Protein AF-A0A841TSK5-F1 (afdb_monomer)

Secondary structure (DSSP, 8-state):
--------------------------------------------PPPHHHHHHHHHHHHHHHHHHHHHHHHHHHHHHHHHHHHHHHTHHHHH-TTTGGGSS----SEEEEEETTEEEEE--HHHHHHHGGGG---EE--TTSS-S-SS--EEEEEE-SS-EEEEEEEETTEEEETTTEEEEEEE--THHHHHHHHHSPPP-

Sequence (201 aa):
MRKGSWLALGCSAVLWIALTGCDGGGGGERAGEAESAEASVTAASPSAAAKEEMVQLLKELQEENRTLRESVERYERIERAQEYGLDAWKKEYPKIAPFGETREWTSIEIIADGESVKLTDPLLLSIVGPLLQIQGTADYTNGPQSDIDPFSLRLTDKDGSYLLNVTNRESVEFPELDQAGAFRVSPEIANFGRAWMKRPT

Mean predicted aligned error: 18.23 Å

Solvent-accessible surface area (backbone atoms only — not comparable to full-atom values): 12526 Å² total; per-residue (Å²): 143,84,88,82,86,82,89,79,88,86,80,88,78,91,85,87,87,80,90,82,91,90,84,90,85,90,82,89,85,91,80,81,90,83,81,78,86,75,77,71,79,67,75,71,71,69,51,74,66,57,52,51,52,51,54,50,52,54,49,51,54,52,50,51,54,49,53,52,51,57,49,51,58,49,52,58,48,52,52,53,59,42,60,73,58,50,52,56,54,38,74,78,37,61,88,55,35,74,39,51,44,78,54,77,56,60,32,43,29,46,38,48,97,92,46,75,48,78,46,64,54,67,70,59,38,65,65,48,27,62,34,67,22,40,63,38,73,45,68,84,90,79,56,87,83,52,91,51,85,63,39,34,36,40,40,27,43,95,90,48,75,46,59,34,36,36,62,34,50,38,31,34,30,31,71,86,83,40,83,86,56,40,28,20,34,41,53,61,44,43,58,54,51,57,72,70,47,80,76,88,128

Organism: NCBI:txid557555

Nearest PDB structures (foldseek):
  5trv-assembly1_A  TM=1.836E-01  e=1.219E+00  synthetic construct
  6g20-assembly2_B  TM=2.380E-01  e=8.305E+00  Agrobacterium fabrum str. C58
  3en8-assembly1_A-2  TM=1.705E-01  e=4.559E+00  Paraburkholderia xenovorans LB400

pLDDT: mean 73.4, std 21.09, range [31.83, 97.31]

Foldseek 3Di:
DDDDDDDDDDDDDDDDDDDDDDDDDDDDDDDDDDDDDPPPPPPPPPPPVSVVVVVVVVVVVVVVVVVVVVVVVVVVVVVVVLVVVQCPVCVVQVLCVVLQDQAQWQWKWKFDPNDIDIDRPNVVSVVCRQQSHFRHFDDPPDDDQAPADKIWIWTADPVGTFIWIDRHQFWIDGVVRDNPTITGGHSCVRVVSVVVDDDDD

Radius of gyration: 34.42 Å; Cα contacts (8 Å, |Δi|>4): 216; chains: 1; bounding box: 70×62×101 Å

Structure (mmCIF, N/CA/C/O backbone):
data_AF-A0A841TSK5-F1
#
_entry.id   AF-A0A841TSK5-F1
#
loop_
_atom_site.group_PDB
_atom_site.id
_atom_site.type_symbol
_atom_site.label_atom_id
_atom_site.label_alt_id
_atom_site.label_comp_id
_atom_site.label_asym_id
_atom_site.label_entity_id
_atom_site.label_seq_id
_atom_site.pdbx_PDB_ins_code
_atom_site.Cartn_x
_atom_site.Cartn_y
_atom_site.Cartn_z
_atom_site.occupancy
_atom_site.B_iso_or_equiv
_atom_site.auth_seq_id
_atom_site.auth_comp_id
_atom_site.auth_asym_id
_atom_site.auth_atom_id
_atom_site.pdbx_PDB_model_num
ATOM 1 N N . MET A 1 1 ? -15.635 -35.209 -5.152 1.00 41.28 1 MET A N 1
ATOM 2 C CA . MET A 1 1 ? -15.400 -35.980 -6.395 1.00 41.28 1 MET A CA 1
ATOM 3 C C . MET A 1 1 ? -16.642 -35.941 -7.277 1.00 41.28 1 MET A C 1
ATOM 5 O O . MET A 1 1 ? -17.578 -36.686 -7.025 1.00 41.28 1 MET A O 1
ATOM 9 N N . ARG A 1 2 ? -16.662 -35.086 -8.303 1.00 38.00 2 ARG A N 1
ATOM 10 C CA . ARG A 1 2 ? -17.555 -35.218 -9.463 1.00 38.00 2 ARG A CA 1
ATOM 11 C C . ARG A 1 2 ? -16.771 -34.784 -10.701 1.00 38.00 2 ARG A C 1
ATOM 13 O O . ARG A 1 2 ? -16.258 -33.674 -10.746 1.00 38.00 2 ARG A O 1
ATOM 20 N N . LYS A 1 3 ? -16.609 -35.731 -11.627 1.00 45.47 3 LYS A N 1
ATOM 21 C CA . LYS A 1 3 ? -16.035 -35.565 -12.965 1.00 45.47 3 LYS A CA 1
ATOM 22 C C . LYS A 1 3 ? -17.106 -34.966 -13.879 1.00 45.47 3 LYS A C 1
ATOM 24 O O . LYS A 1 3 ? -18.263 -35.363 -13.776 1.00 45.47 3 LYS A O 1
ATOM 29 N N . GLY A 1 4 ? -16.704 -34.085 -14.787 1.00 43.19 4 GLY A N 1
ATOM 30 C CA . GLY A 1 4 ? -17.564 -33.541 -15.835 1.00 43.19 4 GLY A CA 1
ATOM 31 C C . GLY A 1 4 ? -16.748 -32.726 -16.830 1.00 43.19 4 GLY A C 1
ATOM 32 O O . GLY A 1 4 ? -16.669 -31.513 -16.720 1.00 43.19 4 GLY A O 1
ATOM 33 N N . SER A 1 5 ? -16.087 -33.427 -17.749 1.00 46.12 5 SER A N 1
ATOM 34 C CA . SER A 1 5 ? -15.533 -32.864 -18.983 1.00 46.12 5 SER A CA 1
ATOM 35 C C . SER A 1 5 ? -16.686 -32.584 -19.958 1.00 46.12 5 SER A C 1
ATOM 37 O O . SER A 1 5 ? -17.669 -33.321 -19.910 1.00 46.12 5 SER A O 1
ATOM 39 N N . TRP A 1 6 ? -16.558 -31.588 -20.840 1.00 45.81 6 TRP A N 1
ATOM 40 C CA . TRP A 1 6 ? -16.675 -31.757 -22.300 1.00 45.81 6 TRP A CA 1
ATOM 41 C C . TRP A 1 6 ? -16.356 -30.444 -23.030 1.00 45.81 6 TRP A C 1
ATOM 43 O O . TRP A 1 6 ? -16.897 -29.384 -22.728 1.00 45.81 6 TRP A O 1
ATOM 53 N N . LEU A 1 7 ? -15.443 -30.564 -23.995 1.00 46.72 7 LEU A N 1
ATOM 54 C CA . LEU A 1 7 ? -15.161 -29.607 -25.058 1.00 46.72 7 LEU A CA 1
ATOM 55 C C . LEU A 1 7 ? -16.392 -29.426 -25.956 1.00 46.72 7 LEU A C 1
ATOM 57 O O . LEU A 1 7 ? -17.046 -30.410 -26.298 1.00 46.72 7 LEU A O 1
ATOM 61 N N . ALA A 1 8 ? -16.619 -28.208 -26.442 1.00 46.16 8 ALA A N 1
ATOM 62 C CA . ALA A 1 8 ? -17.386 -27.982 -27.662 1.00 46.16 8 ALA A CA 1
ATOM 63 C C . ALA A 1 8 ? -16.777 -26.814 -28.451 1.00 46.16 8 ALA A C 1
ATOM 65 O O . ALA A 1 8 ? -16.972 -25.644 -28.133 1.00 46.16 8 ALA A O 1
ATOM 66 N N . LEU A 1 9 ? -16.005 -27.180 -29.475 1.00 46.47 9 LEU A N 1
ATOM 67 C CA . LEU A 1 9 ? -15.658 -26.352 -30.626 1.00 46.47 9 LEU A CA 1
ATOM 68 C C . LEU A 1 9 ? -16.936 -26.034 -31.414 1.00 46.47 9 LEU A C 1
ATOM 70 O O . LEU A 1 9 ? -17.647 -26.954 -31.817 1.00 46.47 9 LEU A O 1
ATOM 74 N N . GLY A 1 10 ? -17.201 -24.754 -31.667 1.00 35.62 10 GLY A N 1
ATOM 75 C CA . GLY A 1 10 ? -18.243 -24.296 -32.586 1.00 35.62 10 GLY A CA 1
ATOM 76 C C . GLY A 1 10 ? -17.633 -23.725 -33.865 1.00 35.62 10 GLY A C 1
ATOM 77 O O . GLY A 1 10 ? -17.260 -22.559 -33.898 1.00 35.62 10 GLY A O 1
ATOM 78 N N . CYS A 1 11 ? -17.539 -24.557 -34.905 1.00 38.47 11 CYS A N 1
ATOM 79 C CA . CYS A 1 11 ? -17.340 -24.162 -36.304 1.00 38.47 11 CYS A CA 1
ATOM 80 C C . CYS A 1 11 ? -18.688 -24.166 -37.053 1.00 38.47 11 CYS A C 1
ATOM 82 O O . CYS A 1 11 ? -19.558 -24.971 -36.722 1.00 38.47 11 CYS A O 1
ATOM 84 N N . SER A 1 12 ? -18.753 -23.406 -38.159 1.00 40.88 12 SER A N 1
ATOM 85 C CA . SER A 1 12 ? -19.825 -23.315 -39.192 1.00 40.88 12 SER A CA 1
ATOM 86 C C . SER A 1 12 ? -20.864 -22.211 -38.930 1.00 40.88 12 SER A C 1
ATOM 88 O O . SER A 1 12 ? -21.275 -22.025 -37.797 1.00 40.88 12 SER A O 1
ATOM 90 N N . ALA A 1 13 ? -21.343 -21.416 -39.895 1.00 42.75 13 ALA A N 1
ATOM 91 C CA . ALA A 1 13 ? -21.548 -21.619 -41.336 1.00 42.75 13 ALA A CA 1
ATOM 92 C C . ALA A 1 13 ? -21.486 -20.256 -42.082 1.00 42.75 13 ALA A C 1
ATOM 94 O O . ALA A 1 13 ? -21.857 -19.231 -41.523 1.00 42.75 13 ALA A O 1
ATOM 95 N N . VAL A 1 14 ? -20.845 -20.143 -43.254 1.00 48.81 14 VAL A N 1
ATOM 96 C CA . VAL A 1 14 ? -21.438 -20.222 -44.613 1.00 48.81 14 VAL A CA 1
ATOM 97 C C . VAL A 1 14 ? -22.816 -19.556 -44.731 1.00 48.81 14 VAL A C 1
ATOM 99 O O . VAL A 1 14 ? -23.815 -20.132 -44.314 1.00 48.81 14 VAL A O 1
ATOM 102 N N . LEU A 1 15 ? -22.876 -18.396 -45.398 1.00 40.91 15 LEU A N 1
ATOM 103 C CA . LEU A 1 15 ? -24.122 -17.831 -45.920 1.00 40.91 15 LEU A CA 1
ATOM 104 C C . LEU A 1 15 ? -23.956 -17.510 -47.415 1.00 40.91 15 LEU A C 1
ATOM 106 O O . LEU A 1 15 ? -23.307 -16.538 -47.794 1.00 40.91 15 LEU A O 1
ATOM 110 N N . TRP A 1 16 ? -24.528 -18.373 -48.254 1.00 47.50 16 TRP A N 1
ATOM 111 C CA . TRP A 1 16 ? -24.877 -18.099 -49.649 1.00 47.50 16 TRP A CA 1
ATOM 112 C C . TRP A 1 16 ? -26.320 -17.581 -49.668 1.00 47.50 16 TRP A C 1
ATOM 114 O O . TRP A 1 16 ? -27.190 -18.226 -49.084 1.00 47.50 16 TRP A O 1
ATOM 124 N N . ILE A 1 17 ? -26.598 -16.470 -50.354 1.00 47.69 17 ILE A N 1
ATOM 125 C CA . ILE A 1 17 ? -27.968 -16.070 -50.710 1.00 47.69 17 ILE A CA 1
ATOM 126 C C . ILE A 1 17 ? -28.016 -15.805 -52.214 1.00 47.69 17 ILE A C 1
ATOM 128 O O . ILE A 1 17 ? -27.271 -14.978 -52.735 1.00 47.69 17 ILE A O 1
ATOM 132 N N . ALA A 1 18 ? -28.916 -16.521 -52.884 1.00 45.06 18 ALA A N 1
ATOM 133 C CA . ALA A 1 18 ? -29.302 -16.351 -54.275 1.00 45.06 18 ALA A CA 1
ATOM 134 C C . ALA A 1 18 ? -30.843 -16.303 -54.376 1.00 45.06 18 ALA A C 1
ATOM 136 O O . ALA A 1 18 ? -31.500 -17.028 -53.630 1.00 45.06 18 ALA A O 1
ATOM 137 N N . LEU A 1 19 ? -31.343 -15.538 -55.372 1.00 49.69 19 LEU A N 1
ATOM 138 C CA . LEU A 1 19 ? -32.681 -15.583 -56.027 1.00 49.69 19 LEU A CA 1
ATOM 139 C C . LEU A 1 19 ? -33.864 -15.033 -55.182 1.00 49.69 19 LEU A C 1
ATOM 141 O O . LEU A 1 19 ? -33.861 -15.192 -53.972 1.00 49.69 19 LEU A O 1
ATOM 145 N N . THR A 1 20 ? -34.925 -14.350 -55.650 1.00 46.16 20 THR A N 1
ATOM 146 C CA . THR A 1 20 ? -35.643 -14.109 -56.938 1.00 46.16 20 THR A CA 1
ATOM 147 C C . THR A 1 20 ? -36.739 -13.047 -56.631 1.00 46.16 20 THR A C 1
ATOM 149 O O . THR A 1 20 ? -37.201 -13.009 -55.497 1.00 46.16 20 THR A O 1
ATOM 152 N N . GLY A 1 21 ? -37.103 -12.073 -57.483 1.00 41.09 21 GLY A N 1
ATOM 153 C CA . GLY A 1 21 ? -38.102 -12.164 -58.574 1.00 41.09 21 GLY A CA 1
ATOM 154 C C . GLY A 1 21 ? -39.561 -11.866 -58.128 1.00 41.09 21 GLY A C 1
ATOM 155 O O . GLY A 1 21 ? -40.077 -12.611 -57.305 1.00 41.09 21 GLY A O 1
ATOM 156 N N . CYS A 1 22 ? -40.219 -10.816 -58.664 1.00 45.53 22 CYS A N 1
ATOM 157 C CA . CYS A 1 22 ? -41.677 -10.514 -58.579 1.00 45.53 22 CYS A CA 1
ATOM 158 C C . CYS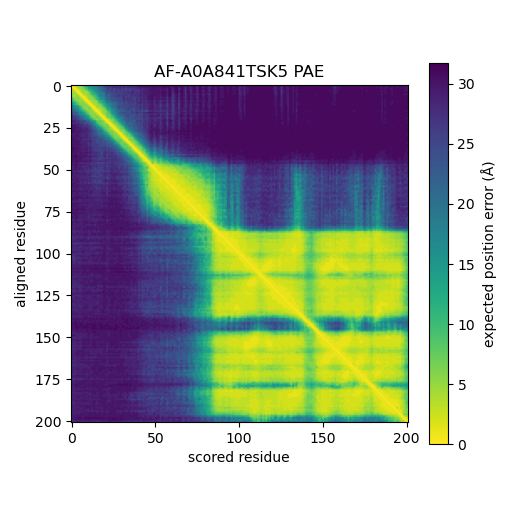 A 1 22 ? -42.025 -9.277 -59.463 1.00 45.53 22 CYS A C 1
ATOM 160 O O . CYS A 1 22 ? -41.232 -8.339 -59.434 1.00 45.53 22 CYS A O 1
ATOM 162 N N . ASP A 1 23 ? -43.152 -9.071 -60.168 1.00 42.41 23 ASP A N 1
ATOM 163 C CA . ASP A 1 23 ? -44.118 -9.857 -60.976 1.00 42.41 23 ASP A CA 1
ATOM 164 C C . ASP A 1 23 ? -45.101 -8.847 -61.670 1.00 42.41 23 ASP A C 1
ATOM 166 O O . ASP A 1 23 ? -45.356 -7.785 -61.103 1.00 42.41 23 ASP A O 1
ATOM 170 N N . GLY A 1 24 ? -45.664 -9.199 -62.846 1.00 40.84 24 GLY A N 1
ATOM 171 C CA . GLY A 1 24 ? -46.942 -8.715 -63.453 1.00 40.84 24 GLY A CA 1
ATOM 172 C C . GLY A 1 24 ? -47.001 -7.376 -64.241 1.00 40.84 24 GLY A C 1
ATOM 173 O O . GLY A 1 24 ? -46.490 -6.365 -63.784 1.00 40.84 24 GLY A O 1
ATOM 174 N N . GLY A 1 25 ? -47.671 -7.212 -65.403 1.00 34.81 25 GLY A N 1
ATOM 175 C CA . GLY A 1 25 ? -48.466 -8.099 -66.277 1.00 34.81 25 GLY A CA 1
ATOM 176 C C . GLY A 1 25 ? -49.381 -7.333 -67.289 1.00 34.81 25 GLY A C 1
ATOM 177 O O . GLY A 1 25 ? -49.985 -6.334 -66.913 1.00 34.81 25 GLY A O 1
ATOM 178 N N . GLY A 1 26 ? -49.511 -7.855 -68.534 1.00 32.66 26 GLY A N 1
ATOM 179 C CA . GLY A 1 26 ? -50.636 -7.717 -69.517 1.00 32.66 26 GLY A CA 1
ATOM 180 C C . GLY A 1 26 ? -50.589 -6.584 -70.581 1.00 32.66 26 GLY A C 1
ATOM 181 O O . GLY A 1 26 ? -50.377 -5.440 -70.216 1.00 32.66 26 GLY A O 1
ATOM 182 N N . GLY A 1 27 ? -50.836 -6.741 -71.900 1.00 34.25 27 GLY A N 1
ATOM 183 C CA . GLY A 1 27 ? -51.098 -7.867 -72.824 1.00 34.25 27 GLY A CA 1
ATOM 184 C C . GLY A 1 27 ? -51.522 -7.373 -74.248 1.00 34.25 27 GLY A C 1
ATOM 185 O O . GLY A 1 27 ? -52.274 -6.410 -74.323 1.00 34.25 27 GLY A O 1
ATOM 186 N N . GLY A 1 28 ? -51.058 -8.050 -75.329 1.00 31.83 28 GLY A N 1
ATOM 187 C CA . GLY A 1 28 ? -51.543 -8.078 -76.751 1.00 31.83 28 GLY A CA 1
ATOM 188 C C . GLY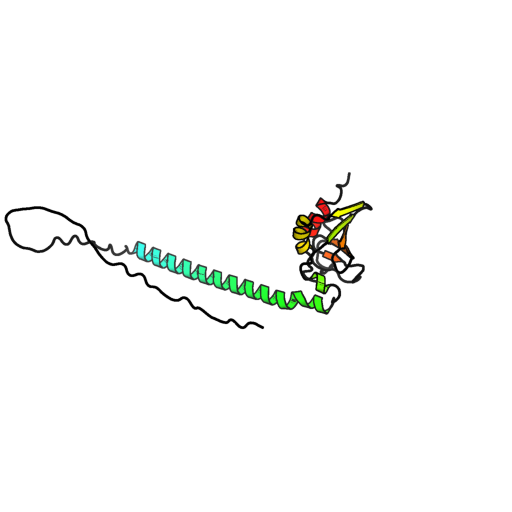 A 1 28 ? -51.399 -6.806 -77.628 1.00 31.83 28 GLY A C 1
ATOM 189 O O . GLY A 1 28 ? -51.807 -5.741 -77.202 1.00 31.83 28 GLY A O 1
ATOM 190 N N . GLU A 1 29 ? -50.893 -6.768 -78.876 1.00 36.31 29 GLU A N 1
ATOM 191 C CA . GLU A 1 29 ? -50.694 -7.761 -79.950 1.00 36.31 29 GLU A CA 1
ATOM 192 C C . GLU A 1 29 ? -49.666 -7.251 -81.010 1.00 36.31 29 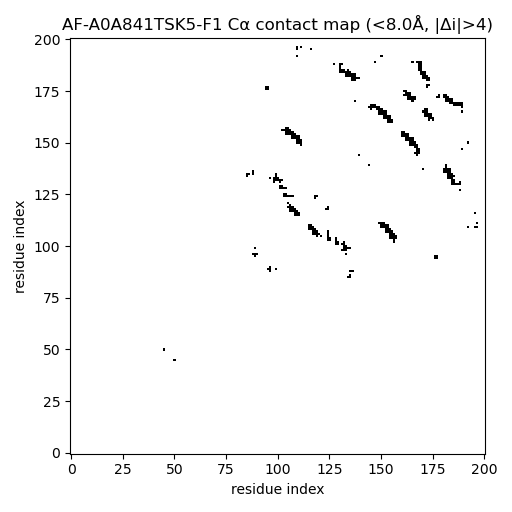GLU A C 1
ATOM 194 O O . GLU A 1 29 ? -49.598 -6.055 -81.281 1.00 36.31 29 GLU A O 1
ATOM 199 N N . ARG A 1 30 ? -48.980 -8.198 -81.683 1.00 34.41 30 ARG A N 1
ATOM 200 C CA . ARG A 1 30 ? -48.214 -8.123 -82.961 1.00 34.41 30 ARG A CA 1
ATOM 201 C C . ARG A 1 30 ? -46.867 -7.372 -83.027 1.00 34.41 30 ARG A C 1
ATOM 203 O O . ARG A 1 30 ? -46.824 -6.204 -83.389 1.00 34.41 30 ARG A O 1
ATOM 210 N N . ALA A 1 31 ? -45.768 -8.129 -82.908 1.00 35.28 31 ALA A N 1
ATOM 211 C CA . ALA A 1 31 ? -44.770 -8.371 -83.974 1.00 35.28 31 ALA A CA 1
ATOM 212 C C . ALA A 1 31 ? -43.514 -9.075 -83.410 1.00 35.28 31 ALA A C 1
ATOM 214 O O . ALA A 1 31 ? -42.870 -8.533 -82.525 1.00 35.28 31 ALA A O 1
ATOM 215 N N . GLY A 1 32 ? -43.178 -10.248 -83.965 1.00 34.56 32 GLY A N 1
ATOM 216 C CA . GLY A 1 32 ? -41.819 -10.811 -84.068 1.00 34.56 32 GLY A CA 1
ATOM 217 C C . GLY A 1 32 ? -41.025 -11.104 -82.786 1.00 34.56 32 GLY A C 1
ATOM 218 O O . GLY A 1 32 ? -40.410 -10.213 -82.215 1.00 34.56 32 GLY A O 1
ATOM 219 N N . GLU A 1 33 ? -40.959 -12.386 -82.419 1.00 33.56 33 GLU A N 1
ATOM 220 C CA . GLU A 1 33 ? -39.889 -13.005 -81.613 1.00 33.56 33 GLU A CA 1
ATOM 221 C C . GLU A 1 33 ? -38.480 -12.558 -82.055 1.00 33.56 33 GLU A C 1
ATOM 223 O O . GLU A 1 33 ? -38.247 -12.372 -83.246 1.00 33.56 33 GLU A O 1
ATOM 228 N N . ALA A 1 34 ? -37.433 -12.504 -81.237 1.00 33.78 34 ALA A N 1
ATOM 229 C CA . ALA A 1 34 ? -37.221 -12.382 -79.798 1.00 33.78 34 ALA A CA 1
ATOM 230 C C . ALA A 1 34 ? -35.689 -12.325 -79.658 1.00 33.78 34 ALA A C 1
ATOM 232 O O . ALA A 1 34 ? -35.035 -13.292 -80.026 1.00 33.78 34 ALA A O 1
ATOM 233 N N . GLU A 1 35 ? -35.108 -11.254 -79.120 1.00 35.47 35 GLU A N 1
ATOM 234 C CA . GLU A 1 35 ? -33.933 -11.406 -78.256 1.00 35.47 35 GLU A CA 1
ATOM 235 C C . GLU A 1 35 ? -33.823 -10.200 -77.326 1.00 35.47 35 GLU A C 1
ATOM 237 O O . GLU A 1 35 ? -34.035 -9.050 -77.711 1.00 35.47 35 GLU A O 1
ATOM 242 N N . SER A 1 36 ? -33.627 -10.531 -76.059 1.00 34.81 36 SER A N 1
ATOM 243 C CA . SER A 1 36 ? -33.814 -9.713 -74.878 1.00 34.81 36 SER A CA 1
ATOM 244 C C . SER A 1 36 ? -33.078 -8.379 -74.914 1.00 34.81 36 SER A C 1
ATOM 246 O O . SER A 1 36 ? -31.910 -8.291 -75.283 1.00 34.81 36 SER A O 1
ATOM 248 N N . ALA A 1 37 ? -33.749 -7.352 -74.391 1.00 40.34 37 ALA A N 1
ATOM 249 C CA . ALA A 1 37 ? -33.079 -6.201 -73.819 1.00 40.34 37 ALA A CA 1
ATOM 250 C C . ALA A 1 37 ? -32.166 -6.689 -72.685 1.00 40.34 37 ALA A C 1
ATOM 252 O O . ALA A 1 37 ? -32.590 -6.846 -71.540 1.00 40.34 37 ALA A O 1
ATOM 253 N N . GLU A 1 38 ? -30.901 -6.935 -73.004 1.00 34.62 38 GLU A N 1
ATOM 254 C CA . GLU A 1 38 ? -29.845 -6.919 -72.011 1.00 34.62 38 GLU A CA 1
ATOM 255 C C . GLU A 1 38 ? -29.710 -5.466 -71.555 1.00 34.62 38 GLU A C 1
ATOM 257 O O . GLU A 1 38 ? -28.948 -4.664 -72.097 1.00 34.62 38 GLU A O 1
ATOM 262 N N . ALA A 1 39 ? -30.483 -5.109 -70.528 1.00 36.44 39 ALA A N 1
ATOM 263 C CA . ALA A 1 39 ? -30.029 -4.128 -69.566 1.00 36.44 39 ALA A CA 1
ATOM 264 C C . ALA A 1 39 ? -28.733 -4.694 -68.984 1.00 36.44 39 ALA A C 1
ATOM 266 O O . ALA A 1 39 ? -28.729 -5.408 -67.982 1.00 36.44 39 ALA A O 1
ATOM 267 N N . SER A 1 40 ? -27.635 -4.426 -69.687 1.00 36.28 40 SER A N 1
ATOM 268 C CA . SER A 1 40 ? -26.288 -4.570 -69.184 1.00 36.28 40 SER A CA 1
ATOM 269 C C . SER A 1 40 ? -26.245 -3.751 -67.903 1.00 36.28 40 SER A C 1
ATOM 271 O O . SER A 1 40 ? -26.025 -2.538 -67.918 1.00 36.28 40 SER A O 1
ATOM 273 N N . VAL A 1 41 ? -26.448 -4.425 -66.771 1.00 43.09 41 VAL A N 1
ATOM 274 C CA . VAL A 1 41 ? -25.786 -4.064 -65.528 1.00 43.09 41 VAL A CA 1
ATOM 275 C C . VAL A 1 41 ? -24.309 -4.216 -65.853 1.00 43.09 41 VAL A C 1
ATOM 277 O O . VAL A 1 41 ? -23.692 -5.252 -65.624 1.00 43.09 41 VAL A O 1
ATOM 280 N N . THR A 1 42 ? -23.753 -3.183 -66.482 1.00 38.16 42 THR A N 1
ATOM 281 C CA . THR A 1 42 ? -22.321 -2.978 -66.559 1.00 38.16 42 THR A CA 1
ATOM 282 C C . THR A 1 42 ? -21.907 -2.895 -65.106 1.00 38.16 42 THR A C 1
ATOM 284 O O . THR A 1 42 ? -22.095 -1.864 -64.461 1.00 38.16 42 THR A O 1
ATOM 287 N N . ALA A 1 43 ? -21.417 -4.012 -64.567 1.00 50.28 43 ALA A N 1
ATOM 288 C CA . ALA A 1 43 ? -20.566 -4.008 -63.401 1.00 50.28 43 ALA A CA 1
ATOM 289 C C . ALA A 1 43 ? -19.436 -3.053 -63.772 1.00 50.28 43 ALA A C 1
ATOM 291 O O . ALA A 1 43 ? -18.537 -3.408 -64.537 1.00 50.28 43 ALA A O 1
ATOM 292 N N . ALA A 1 44 ? -19.591 -1.794 -63.361 1.00 50.94 44 ALA A N 1
ATOM 293 C CA . ALA A 1 44 ? -18.645 -0.743 -63.639 1.00 50.94 44 ALA A CA 1
ATOM 294 C C . ALA A 1 44 ? -17.324 -1.246 -63.078 1.00 50.94 44 ALA A C 1
ATOM 296 O O . ALA A 1 44 ? -17.161 -1.372 -61.863 1.00 50.94 44 ALA A O 1
ATOM 297 N N . SER A 1 45 ? -16.420 -1.644 -63.976 1.00 54.69 45 SER A N 1
ATOM 298 C CA . SER A 1 45 ? -15.078 -2.029 -63.578 1.00 54.69 45 SER A CA 1
ATOM 299 C C . SER A 1 45 ? -14.549 -0.837 -62.789 1.00 54.69 45 SER A C 1
ATOM 301 O O . SER A 1 45 ? -14.609 0.276 -63.327 1.00 54.69 45 SER A O 1
ATOM 303 N N . PRO A 1 46 ? -14.125 -1.014 -61.522 1.00 55.84 46 PRO A N 1
ATOM 304 C CA . PRO A 1 46 ? -13.722 0.121 -60.716 1.00 55.84 46 PRO A CA 1
ATOM 305 C C . PRO A 1 46 ? -12.657 0.871 -61.502 1.00 55.84 46 PRO A C 1
ATOM 307 O O . PRO A 1 46 ? -11.761 0.243 -62.088 1.00 55.84 46 PRO A O 1
ATOM 310 N N . SER A 1 47 ? -12.833 2.190 -61.601 1.00 65.69 47 SER A N 1
ATOM 311 C CA . SER A 1 47 ? -11.906 3.047 -62.330 1.00 65.69 47 SER A CA 1
ATOM 312 C C . SER A 1 47 ? -10.486 2.764 -61.838 1.00 65.69 47 SER A C 1
ATOM 314 O O . SER A 1 47 ? -10.289 2.333 -60.698 1.00 65.69 47 SER A O 1
ATOM 316 N N . ALA A 1 48 ? -9.483 2.972 -62.692 1.00 65.94 48 ALA A N 1
ATOM 317 C CA . ALA A 1 48 ? -8.088 2.765 -62.298 1.00 65.94 48 ALA A CA 1
ATOM 318 C C . ALA A 1 48 ? -7.761 3.478 -60.966 1.00 65.94 48 ALA A C 1
ATOM 320 O O . ALA A 1 48 ? -7.113 2.884 -60.112 1.00 65.94 48 ALA A O 1
ATOM 321 N N . ALA A 1 49 ? -8.358 4.656 -60.743 1.00 67.19 49 ALA A N 1
ATOM 322 C CA . ALA A 1 49 ? -8.285 5.409 -59.493 1.00 67.19 49 ALA A CA 1
ATOM 323 C C . ALA A 1 49 ? -8.880 4.666 -58.275 1.00 67.19 49 ALA A C 1
ATOM 325 O O . ALA A 1 49 ? -8.234 4.584 -57.239 1.00 67.19 49 ALA A O 1
ATOM 326 N N . ALA A 1 50 ? -10.061 4.046 -58.392 1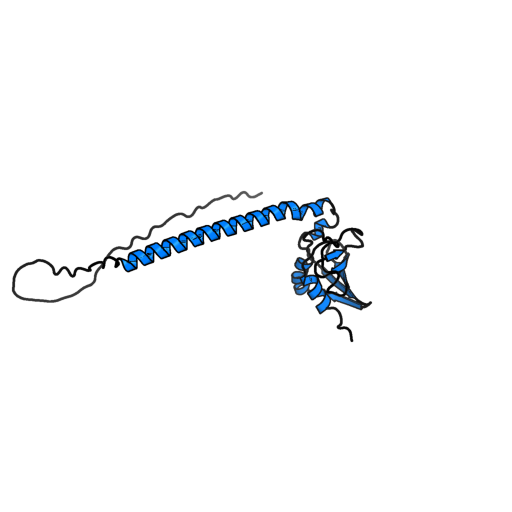.00 69.12 50 ALA A N 1
ATOM 327 C CA . ALA A 1 50 ? -10.667 3.284 -57.290 1.00 69.12 50 ALA A CA 1
ATOM 328 C C . ALA A 1 50 ? -9.887 1.994 -56.960 1.00 69.12 50 ALA A C 1
ATOM 330 O O . ALA A 1 50 ? -9.859 1.544 -55.814 1.00 69.12 50 ALA A O 1
ATOM 331 N N . LYS A 1 51 ? -9.229 1.390 -57.960 1.00 73.12 51 LYS A N 1
ATOM 332 C CA . LYS A 1 51 ? -8.323 0.251 -57.742 1.00 73.12 51 LYS A CA 1
ATOM 333 C C . LYS A 1 51 ? -7.029 0.689 -57.055 1.00 73.12 51 LYS A C 1
ATOM 335 O O . LYS A 1 51 ? -6.546 -0.036 -56.190 1.00 73.12 51 LYS A O 1
ATOM 340 N N . GLU A 1 52 ? -6.491 1.855 -57.406 1.00 74.69 52 GLU A N 1
ATOM 341 C CA . GLU A 1 52 ? -5.323 2.438 -56.737 1.00 74.69 52 GLU A CA 1
ATOM 342 C C . GLU A 1 52 ? -5.620 2.796 -55.276 1.00 74.69 52 GLU A C 1
ATOM 344 O O . GLU A 1 52 ? -4.864 2.386 -54.396 1.00 74.69 52 GLU A O 1
ATOM 349 N N . GLU A 1 53 ? -6.758 3.436 -54.994 1.00 75.88 53 GLU A N 1
ATOM 350 C CA . GLU A 1 53 ? -7.188 3.749 -53.623 1.00 75.88 53 GLU A CA 1
ATOM 351 C C . GLU A 1 53 ? -7.363 2.483 -52.772 1.00 75.88 53 GLU A C 1
ATOM 353 O O . GLU A 1 53 ? -6.886 2.420 -51.639 1.00 75.88 53 GLU A O 1
ATOM 358 N N . MET A 1 54 ? -7.968 1.427 -53.325 1.00 80.44 54 MET A N 1
ATOM 359 C CA . MET A 1 54 ? -8.157 0.162 -52.607 1.00 80.44 54 MET A CA 1
ATOM 360 C C . MET A 1 54 ? -6.830 -0.556 -52.312 1.00 80.44 54 MET A C 1
ATOM 362 O O . MET A 1 54 ? -6.665 -1.146 -51.243 1.00 80.44 54 MET A O 1
ATOM 366 N N . VAL A 1 55 ? -5.862 -0.496 -53.232 1.00 82.75 55 VAL A N 1
ATOM 367 C CA . VAL A 1 55 ? -4.510 -1.038 -53.009 1.00 82.75 55 VAL A CA 1
ATOM 368 C C . VAL A 1 55 ? -3.766 -0.235 -51.943 1.00 82.75 55 VAL A C 1
ATOM 370 O O . VAL A 1 55 ? -3.014 -0.813 -51.156 1.00 82.75 55 VAL A O 1
ATOM 373 N N . GLN A 1 56 ? -3.976 1.078 -51.893 1.00 84.19 56 GLN A N 1
ATOM 374 C CA . GLN A 1 56 ? -3.357 1.951 -50.901 1.00 84.19 56 GLN A CA 1
ATOM 375 C C . GLN A 1 56 ? -3.926 1.701 -49.497 1.00 84.19 56 GLN A C 1
ATOM 377 O O . GLN A 1 56 ? -3.152 1.485 -48.567 1.00 84.19 56 GLN A O 1
ATOM 382 N N . LEU A 1 57 ? -5.251 1.576 -49.376 1.00 84.31 57 LEU A N 1
ATOM 383 C CA . LEU A 1 57 ? -5.932 1.198 -48.132 1.00 84.31 57 LEU A CA 1
ATOM 384 C C . LEU A 1 57 ? -5.498 -0.179 -47.615 1.00 84.31 57 LEU A C 1
ATOM 386 O O . LEU A 1 57 ? -5.263 -0.343 -46.423 1.00 84.31 57 LEU A O 1
ATOM 390 N N . LEU A 1 58 ? -5.347 -1.173 -48.497 1.00 84.88 58 LEU A N 1
ATOM 391 C CA . LEU A 1 58 ? -4.882 -2.507 -48.094 1.00 84.88 58 LEU A CA 1
ATOM 392 C C . LEU A 1 58 ? -3.445 -2.495 -47.562 1.00 84.88 58 LEU A C 1
ATOM 394 O O . LEU A 1 58 ? -3.139 -3.244 -46.633 1.00 84.88 58 LEU A O 1
ATOM 398 N N . LYS A 1 59 ? -2.571 -1.654 -48.126 1.00 85.75 59 LYS A N 1
ATOM 399 C CA . LYS A 1 59 ? -1.202 -1.484 -47.623 1.00 85.75 59 LYS A CA 1
ATOM 400 C C . LYS A 1 59 ? -1.189 -0.821 -46.251 1.00 85.75 59 LYS A C 1
ATOM 402 O O . LYS A 1 59 ? -0.489 -1.305 -45.368 1.00 85.75 59 LYS A O 1
ATOM 407 N N . GLU A 1 60 ? -1.994 0.219 -46.062 1.00 85.06 60 GLU A N 1
ATOM 408 C CA . GLU A 1 60 ? -2.105 0.930 -44.785 1.00 85.06 60 GLU A CA 1
ATOM 409 C C . GLU A 1 60 ? -2.625 0.006 -43.672 1.00 85.06 60 GLU A C 1
ATOM 411 O O . GLU A 1 60 ? -2.006 -0.103 -42.617 1.00 85.06 60 GLU A O 1
ATOM 416 N N . LEU A 1 61 ? -3.662 -0.789 -43.955 1.00 85.75 61 LEU A N 1
ATOM 417 C CA . LEU A 1 61 ? -4.207 -1.782 -43.020 1.00 85.75 61 LEU A CA 1
ATOM 418 C C . LEU A 1 61 ? -3.215 -2.902 -42.678 1.00 85.75 61 LEU A C 1
ATOM 420 O O . LEU A 1 61 ? -3.205 -3.404 -41.550 1.00 85.75 61 LEU A O 1
ATOM 424 N N . GLN A 1 62 ? -2.393 -3.334 -43.638 1.00 85.94 62 GLN A N 1
ATOM 425 C CA . GLN A 1 62 ? -1.343 -4.325 -43.389 1.00 85.94 62 GLN A CA 1
ATOM 426 C C . GLN A 1 62 ? -0.217 -3.760 -42.524 1.00 85.94 62 GLN A C 1
ATOM 428 O O . GLN A 1 62 ? 0.284 -4.459 -41.641 1.00 85.94 62 GLN A O 1
ATOM 433 N N . GLU A 1 63 ? 0.170 -2.511 -42.764 1.00 88.88 63 GLU A N 1
ATOM 434 C CA . GLU A 1 63 ? 1.197 -1.819 -41.992 1.00 88.88 63 GLU A CA 1
ATOM 435 C C . GLU A 1 63 ? 0.724 -1.571 -40.555 1.00 88.88 63 GLU A C 1
ATOM 437 O O . GLU A 1 63 ? 1.437 -1.919 -39.615 1.00 88.88 63 GLU A O 1
ATOM 442 N N . GLU A 1 64 ? -0.520 -1.123 -40.371 1.00 82.56 64 GLU A N 1
ATOM 443 C CA . GLU A 1 64 ? -1.129 -0.924 -39.054 1.00 82.56 64 GLU A CA 1
ATOM 444 C C . GLU A 1 64 ? -1.269 -2.243 -38.277 1.00 82.56 64 GLU A C 1
ATOM 446 O O . GLU A 1 64 ? -0.888 -2.320 -37.108 1.00 82.56 64 GLU A O 1
ATOM 451 N N . ASN A 1 65 ? -1.714 -3.328 -38.926 1.00 85.56 65 ASN A N 1
ATOM 452 C CA . ASN A 1 65 ? -1.758 -4.651 -38.290 1.00 85.56 65 ASN A CA 1
ATOM 453 C C . ASN A 1 65 ? -0.367 -5.151 -37.880 1.00 85.56 65 ASN A C 1
ATOM 455 O O . ASN A 1 65 ? -0.230 -5.804 -36.843 1.00 85.56 65 ASN A O 1
ATOM 459 N N . ARG A 1 66 ? 0.670 -4.869 -38.678 1.00 89.50 66 ARG A N 1
ATOM 460 C CA . ARG A 1 66 ? 2.052 -5.217 -38.330 1.00 89.50 66 ARG A CA 1
ATOM 461 C C . ARG A 1 66 ? 2.506 -4.427 -37.104 1.00 89.50 66 ARG A C 1
ATOM 463 O O . ARG A 1 66 ? 2.991 -5.028 -36.151 1.00 89.50 66 ARG A O 1
ATOM 470 N N . THR A 1 67 ? 2.279 -3.116 -37.089 1.00 84.62 67 THR A N 1
ATOM 471 C CA . THR A 1 67 ? 2.627 -2.247 -35.958 1.00 84.62 67 THR A CA 1
ATOM 472 C C . THR A 1 67 ? 1.881 -2.632 -34.679 1.00 84.62 67 THR A C 1
ATOM 474 O O . THR A 1 67 ? 2.483 -2.642 -33.607 1.00 84.62 67 THR A O 1
ATOM 477 N N . LEU A 1 68 ? 0.603 -3.011 -34.775 1.00 76.69 68 LEU A N 1
ATOM 478 C CA . LEU A 1 68 ? -0.179 -3.497 -33.634 1.00 76.69 68 LEU A CA 1
ATOM 479 C C . LEU A 1 68 ? 0.349 -4.829 -33.090 1.00 76.69 68 LEU A C 1
ATOM 481 O O . LEU A 1 68 ? 0.425 -5.013 -31.880 1.00 76.69 68 LEU A O 1
ATOM 485 N N . ARG A 1 69 ? 0.764 -5.761 -33.953 1.00 82.56 69 ARG A N 1
ATOM 486 C CA . ARG A 1 69 ? 1.385 -7.017 -33.495 1.00 82.56 69 ARG A CA 1
ATOM 487 C C . ARG A 1 69 ? 2.723 -6.770 -32.808 1.00 82.56 69 ARG A C 1
ATOM 489 O O . ARG A 1 69 ? 2.973 -7.312 -31.738 1.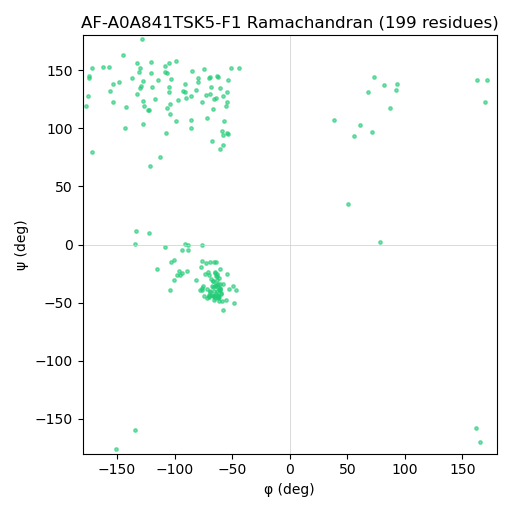00 82.56 69 ARG A O 1
ATOM 496 N N . GLU A 1 70 ? 3.553 -5.908 -33.387 1.00 79.06 70 GLU A N 1
ATOM 497 C CA . GLU A 1 70 ? 4.844 -5.529 -32.808 1.00 79.06 70 GLU A CA 1
ATOM 498 C C . GLU A 1 70 ? 4.695 -4.793 -31.468 1.00 79.06 70 GLU A C 1
ATOM 500 O O . GLU A 1 70 ? 5.542 -4.950 -30.583 1.00 79.06 70 GLU A O 1
ATOM 505 N N . SER A 1 71 ? 3.634 -3.998 -31.292 1.00 72.56 71 SER A N 1
ATOM 506 C CA . SER A 1 71 ? 3.353 -3.331 -30.019 1.00 72.56 71 SER A CA 1
ATOM 507 C C . SER A 1 71 ? 2.881 -4.331 -28.963 1.00 72.56 71 SER A C 1
ATOM 509 O O . SER A 1 71 ? 3.438 -4.335 -27.866 1.00 72.56 71 SER A O 1
ATOM 511 N N . VAL A 1 72 ? 1.959 -5.239 -29.299 1.00 81.19 72 VAL A N 1
ATOM 512 C CA . VAL A 1 72 ? 1.491 -6.305 -28.394 1.00 81.19 72 VAL A CA 1
ATOM 513 C C . VAL A 1 72 ? 2.652 -7.194 -27.935 1.00 81.19 72 VAL A C 1
ATOM 515 O O . VAL A 1 72 ? 2.857 -7.353 -26.736 1.00 81.19 72 VAL A O 1
ATOM 518 N N . GLU A 1 73 ? 3.505 -7.668 -28.847 1.00 76.62 73 GLU A N 1
ATOM 519 C CA . GLU A 1 73 ? 4.684 -8.478 -28.492 1.00 76.62 73 GLU A CA 1
ATOM 520 C C . GLU A 1 73 ? 5.714 -7.726 -27.632 1.00 76.62 73 GLU A C 1
ATOM 522 O O . GLU A 1 73 ? 6.532 -8.338 -26.931 1.00 76.62 73 GLU A O 1
ATOM 527 N N . ARG A 1 74 ? 5.747 -6.392 -27.719 1.00 70.94 74 ARG A N 1
ATOM 528 C CA . ARG A 1 74 ? 6.588 -5.553 -26.860 1.00 70.94 74 ARG A CA 1
ATOM 529 C C . ARG A 1 74 ? 5.995 -5.470 -25.456 1.00 70.94 74 ARG A C 1
ATOM 531 O O . ARG A 1 74 ? 6.744 -5.643 -24.497 1.00 70.94 74 ARG A O 1
ATOM 538 N N . TYR A 1 75 ? 4.685 -5.264 -25.339 1.00 63.94 75 TYR A N 1
ATOM 539 C CA . TYR A 1 75 ? 3.988 -5.244 -24.053 1.00 63.94 75 TYR A CA 1
ATOM 540 C C . TYR A 1 75 ? 4.082 -6.596 -23.337 1.00 63.94 75 TYR A C 1
ATOM 542 O O . TYR A 1 75 ? 4.519 -6.632 -22.192 1.00 63.94 75 TYR A O 1
ATOM 550 N N . GLU A 1 76 ? 3.844 -7.708 -24.032 1.00 67.31 76 GLU A N 1
ATOM 551 C CA . GLU A 1 76 ? 3.952 -9.059 -23.454 1.00 67.31 76 GLU A CA 1
ATOM 552 C C . GLU A 1 76 ? 5.379 -9.427 -23.008 1.00 67.31 76 GLU A C 1
ATOM 554 O O . GLU A 1 76 ? 5.579 -10.270 -22.129 1.00 67.31 76 GLU A O 1
ATOM 559 N N . ARG A 1 77 ? 6.410 -8.840 -23.632 1.00 60.75 77 ARG A N 1
ATOM 560 C CA . ARG A 1 77 ? 7.808 -9.009 -23.199 1.00 60.75 77 ARG A CA 1
ATOM 561 C C . ARG A 1 77 ? 8.129 -8.191 -21.956 1.00 60.75 77 ARG A C 1
ATOM 563 O O . ARG A 1 77 ? 8.859 -8.681 -21.100 1.00 60.75 77 ARG A O 1
ATOM 570 N N . ILE A 1 78 ? 7.600 -6.972 -21.864 1.00 56.34 78 ILE A N 1
ATOM 571 C CA . ILE A 1 78 ? 7.744 -6.115 -20.680 1.00 56.34 78 ILE A CA 1
ATOM 572 C C . ILE A 1 78 ? 7.022 -6.752 -19.489 1.00 56.34 78 ILE A C 1
ATOM 574 O O . ILE A 1 78 ? 7.604 -6.839 -18.412 1.00 56.34 78 ILE A O 1
ATOM 578 N N . GLU A 1 79 ? 5.812 -7.266 -19.705 1.00 54.25 79 GLU A N 1
ATOM 579 C CA . GLU A 1 79 ? 4.994 -7.933 -18.688 1.00 54.25 79 GLU A CA 1
ATOM 580 C C . GLU A 1 79 ? 5.684 -9.191 -18.140 1.00 54.25 79 GLU A C 1
ATOM 582 O O . GLU A 1 79 ? 5.892 -9.306 -16.934 1.00 54.25 79 GLU A O 1
ATOM 587 N N . ARG A 1 80 ? 6.189 -10.076 -19.014 1.00 53.12 80 ARG A N 1
ATOM 588 C CA . ARG A 1 80 ? 6.966 -11.252 -18.578 1.00 53.12 80 ARG A CA 1
ATOM 589 C C . ARG A 1 80 ? 8.265 -10.885 -17.862 1.00 53.12 80 ARG A C 1
ATOM 591 O O . ARG A 1 80 ? 8.632 -11.538 -16.892 1.00 53.12 80 ARG A O 1
ATOM 598 N N . ALA A 1 81 ? 8.986 -9.862 -18.324 1.00 48.91 81 ALA A N 1
ATOM 599 C CA . ALA A 1 81 ? 10.215 -9.416 -17.664 1.00 48.91 81 ALA A CA 1
ATOM 600 C C . ALA A 1 81 ? 9.944 -8.812 -16.274 1.00 48.91 81 ALA A C 1
ATOM 602 O O . ALA A 1 81 ? 10.772 -8.953 -15.374 1.00 48.91 81 ALA A O 1
ATOM 603 N N . GLN A 1 82 ? 8.782 -8.182 -16.090 1.00 53.00 82 GLN A N 1
ATOM 604 C CA . GLN A 1 82 ? 8.309 -7.708 -14.795 1.00 53.00 82 GLN A CA 1
ATOM 605 C C . GLN A 1 82 ? 7.928 -8.870 -13.871 1.00 53.00 82 GLN A C 1
ATOM 607 O O . GLN A 1 82 ? 8.356 -8.877 -12.724 1.00 53.00 82 GLN A O 1
ATOM 612 N N . GLU A 1 83 ? 7.228 -9.893 -14.358 1.00 49.19 83 GLU A N 1
ATOM 613 C CA . GLU A 1 83 ? 6.759 -11.029 -13.548 1.00 49.19 83 GLU A CA 1
ATOM 614 C C . GLU A 1 83 ? 7.908 -11.824 -12.880 1.00 49.19 83 GLU A C 1
ATOM 616 O O . GLU A 1 83 ? 7.816 -12.206 -11.715 1.00 49.19 83 GLU A O 1
ATOM 621 N N . TYR A 1 84 ? 9.052 -11.996 -13.559 1.00 50.47 84 TYR A N 1
ATOM 622 C CA . TYR A 1 84 ? 10.230 -12.670 -12.981 1.00 50.47 84 TYR A CA 1
ATOM 623 C C . TYR A 1 84 ? 11.042 -11.805 -11.995 1.00 50.47 84 TYR A C 1
ATOM 625 O O . TYR A 1 84 ? 11.815 -12.353 -11.206 1.00 50.47 84 TYR A O 1
ATOM 633 N N . GLY A 1 85 ? 10.888 -10.476 -12.025 1.00 57.00 85 GLY A N 1
ATOM 634 C CA . GLY A 1 85 ? 11.578 -9.533 -11.131 1.00 57.00 85 GLY A CA 1
ATOM 635 C C . GLY A 1 85 ? 10.723 -9.036 -9.959 1.00 57.00 85 GLY A C 1
ATOM 636 O O . GLY A 1 85 ? 11.254 -8.780 -8.879 1.00 57.00 85 GLY A O 1
ATOM 637 N N . LEU A 1 86 ? 9.403 -8.950 -10.144 1.00 61.47 86 LEU A N 1
ATOM 638 C CA . LEU A 1 86 ? 8.445 -8.406 -9.178 1.00 61.47 86 LEU A CA 1
ATOM 639 C C . LEU A 1 86 ? 8.201 -9.314 -7.974 1.00 61.47 86 LEU A C 1
ATOM 641 O O . LEU A 1 86 ? 7.700 -8.820 -6.980 1.00 61.47 86 LEU A O 1
ATOM 645 N N . ASP A 1 87 ? 8.571 -10.596 -8.012 1.00 72.69 87 ASP A N 1
ATOM 646 C CA . ASP A 1 87 ? 8.330 -11.533 -6.901 1.00 72.69 87 ASP A CA 1
ATOM 647 C C . ASP A 1 87 ? 9.597 -11.938 -6.133 1.00 72.69 87 ASP A C 1
ATOM 649 O O . ASP A 1 87 ? 9.523 -12.661 -5.136 1.00 72.69 87 ASP A O 1
ATOM 653 N N . ALA A 1 88 ? 10.778 -11.467 -6.549 1.00 80.88 88 ALA A N 1
ATOM 654 C CA . ALA A 1 88 ? 12.034 -11.788 -5.867 1.00 80.88 88 ALA A CA 1
ATOM 655 C C . ALA A 1 88 ? 12.028 -11.313 -4.402 1.00 80.88 88 ALA A C 1
ATOM 657 O O . ALA A 1 88 ? 12.450 -12.053 -3.510 1.00 80.88 88 ALA A O 1
ATOM 658 N N . TRP A 1 89 ? 11.450 -10.135 -4.143 1.00 83.12 89 TRP A N 1
ATOM 659 C CA . TRP A 1 89 ? 11.339 -9.569 -2.798 1.00 83.12 89 TRP A CA 1
ATOM 660 C C . TRP A 1 89 ? 10.487 -10.428 -1.859 1.00 83.12 89 TRP A C 1
ATOM 662 O O . TRP A 1 89 ? 10.741 -10.444 -0.660 1.00 83.12 89 TRP A O 1
ATOM 672 N N . LYS A 1 90 ? 9.522 -11.209 -2.369 1.00 88.00 90 LYS A N 1
ATOM 673 C CA . LYS A 1 90 ? 8.696 -12.094 -1.529 1.00 88.00 90 LYS A CA 1
ATOM 674 C C . LYS A 1 90 ? 9.536 -13.177 -0.847 1.00 88.00 90 LYS A C 1
ATOM 676 O O . LYS A 1 90 ? 9.198 -13.618 0.249 1.00 88.00 90 LYS A O 1
ATOM 681 N N . LYS A 1 91 ? 10.634 -13.609 -1.481 1.00 86.81 91 LYS A N 1
ATOM 682 C CA . LYS A 1 91 ? 11.577 -14.579 -0.896 1.00 86.81 91 LYS A CA 1
ATOM 683 C C . LYS A 1 91 ? 12.477 -13.942 0.157 1.00 86.81 91 LYS A C 1
ATOM 685 O O . LYS A 1 91 ? 12.799 -14.594 1.144 1.00 86.81 91 LYS A O 1
ATOM 690 N N . GLU A 1 92 ? 12.883 -12.699 -0.071 1.00 84.12 92 GLU A N 1
ATOM 691 C CA . GLU A 1 92 ? 13.748 -11.939 0.834 1.00 84.12 92 GLU A CA 1
ATOM 692 C C . GLU A 1 92 ? 12.985 -11.441 2.073 1.00 84.12 92 GLU A C 1
ATOM 694 O O . GLU A 1 92 ? 13.503 -11.501 3.185 1.00 84.12 92 GLU A O 1
ATOM 699 N N . TYR A 1 93 ? 11.710 -11.078 1.900 1.00 88.56 93 TYR A N 1
ATOM 700 C CA . TYR A 1 93 ? 10.830 -10.537 2.936 1.00 88.56 93 TYR A CA 1
ATOM 701 C C . TYR A 1 93 ? 9.570 -11.404 3.131 1.00 88.56 93 TYR A C 1
ATOM 703 O O . TYR A 1 93 ? 8.448 -10.962 2.865 1.00 88.56 93 TYR A O 1
ATOM 711 N N . PRO A 1 94 ? 9.698 -12.642 3.648 1.00 89.44 94 PRO A N 1
ATOM 712 C CA . PRO A 1 94 ? 8.581 -13.588 3.745 1.00 89.44 94 PRO A CA 1
ATOM 713 C C . PRO A 1 94 ? 7.462 -13.136 4.694 1.00 89.44 94 PRO A C 1
ATOM 715 O O . PRO A 1 94 ? 6.322 -13.562 4.541 1.00 89.44 94 PRO A O 1
ATOM 718 N N . LYS A 1 95 ? 7.760 -12.262 5.667 1.00 90.56 95 LYS A N 1
ATOM 719 C CA . LYS A 1 95 ? 6.746 -11.667 6.558 1.00 90.56 95 LYS A CA 1
ATOM 720 C C . LYS A 1 95 ? 5.893 -10.602 5.864 1.00 90.56 95 LYS A C 1
ATOM 722 O O . LYS A 1 95 ? 4.764 -10.375 6.283 1.00 90.56 95 LYS A O 1
ATOM 727 N N . ILE A 1 96 ? 6.434 -9.968 4.823 1.00 91.00 96 ILE A N 1
ATOM 728 C CA . ILE A 1 96 ? 5.767 -8.917 4.044 1.00 91.00 96 ILE A CA 1
ATOM 729 C C . ILE A 1 96 ? 5.113 -9.501 2.787 1.00 91.00 96 ILE A C 1
ATOM 731 O O . ILE A 1 96 ? 4.141 -8.951 2.284 1.00 91.00 96 ILE A O 1
ATOM 735 N N . ALA A 1 97 ? 5.581 -10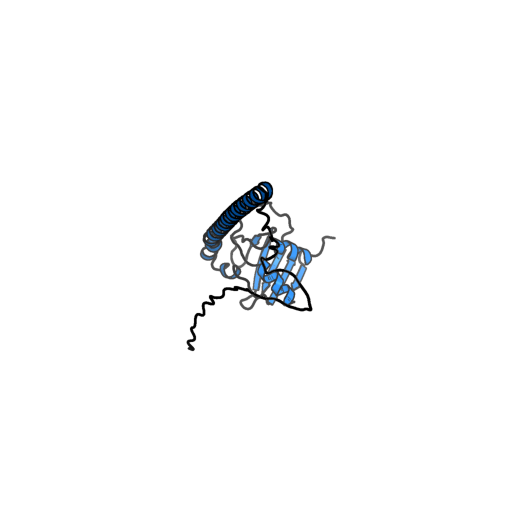.655 2.304 1.00 91.12 97 ALA A N 1
ATOM 736 C CA . ALA A 1 97 ? 5.020 -11.341 1.141 1.00 91.12 97 ALA A CA 1
ATOM 737 C C . ALA A 1 97 ? 3.476 -11.464 1.140 1.00 91.12 97 ALA A C 1
ATOM 739 O O . ALA A 1 97 ? 2.890 -11.234 0.081 1.00 91.12 97 ALA A O 1
ATOM 740 N N . PRO A 1 98 ? 2.784 -11.725 2.275 1.00 92.19 98 PRO A N 1
ATOM 741 C CA . PRO A 1 98 ? 1.317 -11.767 2.316 1.00 92.19 98 PRO A CA 1
ATOM 742 C C . PRO A 1 98 ? 0.616 -10.435 2.012 1.00 92.19 98 PRO A C 1
ATOM 744 O O . PRO A 1 98 ? -0.592 -10.426 1.799 1.00 92.19 98 PRO A O 1
ATOM 747 N N . PHE A 1 99 ? 1.337 -9.313 2.042 1.00 92.44 99 PHE A N 1
ATOM 748 C CA . PHE A 1 99 ? 0.837 -7.990 1.659 1.00 92.44 99 PHE A CA 1
ATOM 749 C C . PHE A 1 99 ? 1.027 -7.718 0.159 1.00 92.44 99 PHE A C 1
ATOM 751 O O . PHE A 1 99 ? 0.555 -6.705 -0.345 1.00 92.44 99 PHE A O 1
ATOM 758 N N . GLY A 1 100 ? 1.685 -8.623 -0.575 1.00 90.25 100 GLY A N 1
ATOM 759 C CA . GLY A 1 100 ? 1.773 -8.586 -2.037 1.00 90.25 100 GLY A CA 1
ATOM 760 C C . GLY A 1 100 ? 0.496 -9.044 -2.750 1.00 90.25 100 GLY A C 1
ATOM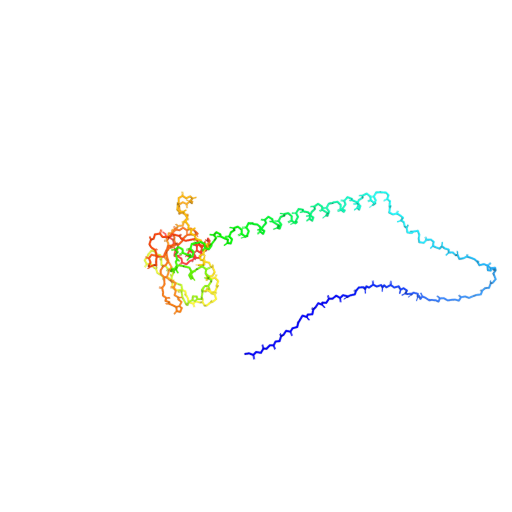 761 O O . GLY A 1 100 ? 0.457 -9.053 -3.978 1.00 90.25 100 GLY A O 1
ATOM 762 N N . GLU A 1 101 ? -0.538 -9.421 -2.000 1.00 89.50 101 GLU A N 1
ATOM 763 C CA . GLU A 1 101 ? -1.867 -9.800 -2.480 1.00 89.50 101 GLU A CA 1
ATOM 764 C C . GLU A 1 101 ? -2.923 -8.871 -1.865 1.00 89.50 101 GLU A C 1
ATOM 766 O O . GLU A 1 101 ? -2.701 -8.268 -0.812 1.00 89.50 101 GLU A O 1
ATOM 771 N N . THR A 1 102 ? -4.086 -8.740 -2.508 1.00 87.00 102 THR A N 1
ATOM 772 C CA . THR A 1 102 ? -5.192 -7.956 -1.945 1.00 87.00 102 THR A CA 1
ATOM 773 C C . THR A 1 102 ? -5.720 -8.624 -0.674 1.00 87.00 102 THR A C 1
ATOM 775 O O . THR A 1 102 ? -6.122 -9.787 -0.696 1.00 87.00 102 THR A O 1
ATOM 778 N N . ARG A 1 103 ? -5.751 -7.873 0.432 1.00 90.38 103 ARG A N 1
ATOM 779 C CA . ARG A 1 103 ? -6.260 -8.333 1.731 1.00 90.38 103 ARG A CA 1
ATOM 780 C C . ARG A 1 103 ? -7.609 -7.700 2.054 1.00 90.38 103 ARG A C 1
ATOM 782 O O . ARG A 1 103 ? -7.879 -6.553 1.702 1.00 90.38 103 ARG A O 1
ATOM 789 N N . GLU A 1 104 ? -8.437 -8.455 2.766 1.00 92.62 104 GLU A N 1
ATOM 790 C CA . GLU A 1 104 ? -9.708 -7.972 3.303 1.00 92.62 104 GLU A CA 1
ATOM 791 C C . GLU A 1 104 ? -9.480 -7.302 4.661 1.00 92.62 104 GLU A C 1
ATOM 793 O O . GLU A 1 104 ? -9.345 -7.962 5.693 1.00 92.62 104 GLU A O 1
ATOM 798 N N . TRP A 1 105 ? -9.431 -5.972 4.656 1.00 95.25 105 TRP A N 1
ATOM 799 C CA . TRP A 1 105 ? -9.285 -5.180 5.872 1.00 95.25 105 TRP A CA 1
ATOM 800 C C . TRP A 1 105 ? -10.621 -5.036 6.601 1.00 95.25 105 TRP A C 1
ATOM 802 O O . TRP A 1 105 ? -11.658 -4.804 5.985 1.00 95.25 105 TRP A O 1
ATOM 812 N N . THR A 1 106 ? -10.589 -5.121 7.928 1.00 96.88 106 THR A N 1
ATOM 813 C CA . THR A 1 106 ? -11.732 -4.850 8.813 1.00 96.88 106 THR A CA 1
ATOM 814 C C . THR A 1 106 ? -11.715 -3.420 9.346 1.00 96.88 106 THR A C 1
ATOM 816 O O . THR A 1 106 ? -12.766 -2.861 9.660 1.00 96.88 106 THR A O 1
ATOM 819 N N . SER A 1 107 ? -10.535 -2.799 9.439 1.00 97.31 107 SER A N 1
ATOM 820 C CA . SER A 1 107 ? -10.417 -1.365 9.691 1.00 97.31 107 SER A CA 1
ATOM 821 C C . SER A 1 107 ? -9.087 -0.795 9.218 1.00 97.31 107 SER A C 1
ATOM 823 O O . SER A 1 107 ? -8.074 -1.496 9.206 1.00 97.31 107 SER A O 1
ATOM 825 N N . ILE A 1 108 ? -9.103 0.495 8.891 1.00 96.44 108 ILE A N 1
ATOM 826 C CA . ILE A 1 108 ? -7.919 1.298 8.579 1.00 96.44 108 ILE A CA 1
ATOM 827 C C . ILE A 1 108 ? -7.962 2.523 9.484 1.00 96.44 108 ILE A C 1
ATOM 829 O O . ILE A 1 108 ? -8.914 3.297 9.430 1.00 96.44 108 ILE A O 1
ATOM 833 N N . GLU A 1 109 ? -6.961 2.698 10.332 1.00 96.31 109 GLU A N 1
ATOM 834 C CA . GLU A 1 109 ? -6.800 3.897 11.153 1.00 96.31 109 GLU A CA 1
ATOM 835 C C . GLU A 1 109 ? -5.650 4.738 10.595 1.00 96.31 109 GLU A C 1
ATOM 837 O O . GLU A 1 109 ? -4.512 4.278 10.553 1.00 96.31 109 GLU A O 1
ATOM 842 N N . ILE A 1 110 ? -5.952 5.959 10.149 1.00 94.94 110 ILE A N 1
ATOM 843 C CA . ILE A 1 110 ? -4.949 6.947 9.740 1.00 94.94 110 ILE A CA 1
ATOM 844 C C . ILE A 1 110 ? -4.489 7.698 10.986 1.00 94.94 110 ILE A C 1
ATOM 846 O O . ILE A 1 110 ? -5.329 8.198 11.730 1.00 94.94 110 ILE A O 1
ATOM 850 N N . ILE A 1 111 ? -3.178 7.773 11.210 1.00 94.06 111 ILE A N 1
ATOM 851 C CA . ILE A 1 111 ? -2.546 8.406 12.370 1.00 94.06 111 ILE A CA 1
ATOM 852 C C . ILE A 1 111 ? -1.582 9.480 11.857 1.00 94.06 111 ILE A C 1
ATOM 854 O O . ILE A 1 111 ? -0.600 9.162 11.185 1.00 94.06 111 ILE A O 1
ATOM 858 N N . ALA A 1 112 ? -1.861 10.741 12.181 1.00 91.06 112 ALA A N 1
ATOM 859 C CA . ALA A 1 112 ? -1.043 11.891 11.797 1.00 91.06 112 ALA A CA 1
ATOM 860 C C . ALA A 1 112 ? -1.130 12.977 12.878 1.00 91.06 112 ALA A C 1
ATOM 862 O O . ALA A 1 112 ? -2.199 13.201 13.441 1.00 91.06 112 ALA A O 1
ATOM 863 N N . ASP A 1 113 ? -0.006 13.626 13.191 1.00 84.50 113 ASP A N 1
ATOM 864 C CA . ASP A 1 113 ? 0.071 14.785 14.100 1.00 84.50 113 ASP A CA 1
ATOM 865 C C . ASP A 1 113 ? -0.618 14.608 15.469 1.00 84.50 113 ASP A C 1
ATOM 867 O O . ASP A 1 113 ? -1.175 15.540 16.046 1.00 84.50 113 ASP A O 1
ATOM 871 N N . GLY A 1 114 ? -0.577 13.388 16.015 1.00 83.38 114 GLY A N 1
ATOM 872 C CA . GLY A 1 114 ? -1.189 13.057 17.308 1.00 83.38 114 GLY A CA 1
ATOM 873 C C . GLY A 1 114 ? -2.706 12.847 17.265 1.00 83.38 114 GLY A C 1
ATOM 874 O O . GLY A 1 114 ? -3.306 12.561 18.301 1.00 83.38 114 GLY A O 1
ATOM 875 N N . GLU A 1 115 ? -3.321 12.931 16.088 1.00 87.19 115 GLU A N 1
ATOM 876 C CA . GLU A 1 115 ? -4.718 12.582 15.857 1.00 87.19 115 GLU A CA 1
ATOM 877 C C . GLU A 1 115 ? -4.838 11.242 15.126 1.00 87.19 115 GLU A C 1
ATOM 879 O O . GLU A 1 115 ? -3.922 10.801 14.424 1.00 87.19 115 GLU A O 1
ATOM 884 N N . SER A 1 116 ? -5.990 10.583 15.285 1.00 91.75 116 SER A N 1
ATOM 885 C CA . SER A 1 116 ? -6.315 9.402 14.496 1.00 91.75 116 SER A CA 1
ATOM 886 C C . SER A 1 116 ? -7.754 9.394 13.995 1.00 91.75 116 SER A C 1
ATOM 888 O O . SER A 1 116 ? -8.690 9.827 14.672 1.00 91.75 116 SER A O 1
ATOM 890 N N . VAL A 1 117 ? -7.927 8.892 12.773 1.00 93.56 117 VAL A N 1
ATOM 891 C CA . VAL A 1 117 ? -9.226 8.700 12.124 1.00 93.56 117 VAL A CA 1
ATOM 892 C C . VAL A 1 117 ? -9.358 7.231 11.763 1.00 93.56 117 VAL A C 1
ATOM 894 O O . VAL A 1 117 ? -8.607 6.714 10.938 1.00 93.56 117 VAL A O 1
ATOM 897 N N . LYS A 1 118 ? -10.332 6.552 12.374 1.00 95.44 118 LYS A N 1
ATOM 898 C CA . LYS A 1 118 ? -10.608 5.138 12.118 1.00 95.44 118 LYS A CA 1
ATOM 899 C C . LYS A 1 118 ? -11.737 4.965 11.109 1.00 95.44 118 LYS A C 1
ATOM 901 O O . LYS A 1 118 ? -12.858 5.417 11.328 1.00 95.44 118 LYS A O 1
ATOM 906 N N . LEU A 1 119 ? -11.448 4.231 10.044 1.00 94.06 119 LEU A N 1
ATOM 907 C CA . LEU A 1 119 ? -12.371 3.868 8.979 1.00 94.06 119 LEU A CA 1
ATOM 908 C C . LEU A 1 119 ? -12.776 2.400 9.120 1.00 94.06 119 LEU A C 1
ATOM 910 O O . LEU A 1 119 ? -11.933 1.519 9.295 1.00 94.06 119 LEU A O 1
ATOM 914 N N . THR A 1 120 ? -14.082 2.150 9.054 1.00 96.19 120 THR A N 1
ATOM 915 C CA . THR A 1 120 ? -14.689 0.810 9.180 1.00 96.19 120 THR A CA 1
ATOM 916 C C . THR A 1 120 ? -15.757 0.538 8.117 1.00 96.19 120 THR A C 1
ATOM 918 O O . THR A 1 120 ? -16.352 -0.534 8.115 1.00 96.19 120 THR A O 1
ATOM 921 N N . ASP A 1 121 ? -16.007 1.494 7.214 1.00 95.81 121 ASP A N 1
ATOM 922 C CA . ASP A 1 121 ? -16.985 1.345 6.135 1.00 95.81 121 ASP A CA 1
ATOM 923 C C . ASP A 1 121 ? -16.507 0.270 5.139 1.00 95.81 121 ASP A C 1
ATOM 925 O O . ASP A 1 121 ? -15.473 0.469 4.493 1.00 95.81 121 ASP A O 1
ATOM 929 N N . PRO A 1 122 ? -17.237 -0.849 4.971 1.00 92.75 122 PRO A N 1
ATOM 930 C CA . PRO A 1 122 ? -16.817 -1.946 4.101 1.00 92.75 122 PRO A CA 1
ATOM 931 C C . PRO A 1 122 ? -16.596 -1.536 2.641 1.00 92.75 122 PRO A C 1
ATOM 933 O O . PRO A 1 122 ? -15.706 -2.075 1.981 1.00 92.75 122 PRO A O 1
ATOM 936 N N . LEU A 1 123 ? -17.374 -0.579 2.126 1.00 92.88 123 LEU A N 1
ATOM 937 C CA . LEU A 1 123 ? -17.239 -0.113 0.750 1.00 92.88 123 LEU A CA 1
ATOM 938 C C . LEU A 1 123 ? -15.936 0.669 0.583 1.00 92.88 123 LEU A C 1
ATOM 940 O O . LEU A 1 123 ? -15.179 0.396 -0.348 1.00 92.88 123 LEU A O 1
ATOM 944 N N . LEU A 1 124 ? -15.621 1.567 1.520 1.00 90.94 124 LEU A N 1
ATOM 945 C CA . LEU A 1 124 ? -14.334 2.269 1.518 1.00 90.94 124 LEU A CA 1
ATOM 946 C C . LEU A 1 124 ? -13.163 1.294 1.669 1.00 90.94 124 LEU A C 1
ATOM 948 O O . LEU A 1 124 ? -12.194 1.386 0.918 1.00 90.94 124 LEU A O 1
ATOM 952 N N . LEU A 1 125 ? -13.260 0.330 2.586 1.00 92.50 125 LEU A N 1
ATOM 953 C CA . LEU A 1 125 ? -12.213 -0.671 2.808 1.00 92.50 125 LEU A CA 1
ATOM 954 C C . LEU A 1 125 ? -11.946 -1.508 1.547 1.00 92.50 125 LEU A C 1
ATOM 956 O O . LEU A 1 125 ? -10.786 -1.768 1.230 1.00 92.50 125 LEU A O 1
ATOM 960 N N . SER A 1 126 ? -12.990 -1.854 0.784 1.00 89.56 126 SER A N 1
ATOM 961 C CA . SER A 1 126 ? -12.852 -2.587 -0.484 1.00 89.56 126 SER A CA 1
ATOM 962 C C . SER A 1 126 ? -12.141 -1.787 -1.585 1.00 89.56 126 SER A C 1
ATOM 964 O O . SER A 1 126 ? -11.426 -2.368 -2.398 1.00 89.56 126 SER A O 1
ATOM 966 N N . ILE A 1 127 ? -12.289 -0.457 -1.588 1.00 90.12 127 ILE A N 1
ATOM 967 C CA . ILE A 1 127 ? -11.631 0.443 -2.548 1.00 90.12 127 ILE A CA 1
ATOM 968 C C . ILE A 1 127 ? -10.164 0.664 -2.166 1.00 90.12 127 ILE A C 1
ATOM 970 O O . ILE A 1 127 ? -9.296 0.726 -3.033 1.00 90.12 127 ILE A O 1
ATOM 974 N N . VAL A 1 128 ? -9.883 0.787 -0.868 1.00 90.81 128 VAL A N 1
ATOM 975 C CA . VAL A 1 128 ? -8.541 1.105 -0.359 1.00 90.81 128 VAL A CA 1
ATOM 976 C C . VAL A 1 128 ? -7.646 -0.130 -0.300 1.00 90.81 128 VAL A C 1
ATOM 978 O O . VAL A 1 128 ? -6.439 -0.008 -0.487 1.00 90.81 128 VAL A O 1
ATOM 981 N N . GLY A 1 129 ? -8.210 -1.321 -0.082 1.00 90.50 129 GLY A N 1
ATOM 982 C CA . GLY A 1 129 ? -7.456 -2.574 0.016 1.00 90.50 129 GLY A CA 1
ATOM 983 C C . GLY A 1 129 ? -6.434 -2.788 -1.110 1.00 90.50 129 GLY A C 1
ATOM 984 O O . GLY A 1 129 ? -5.265 -3.016 -0.798 1.00 90.50 129 GLY A O 1
ATOM 985 N N . PRO A 1 130 ? -6.811 -2.642 -2.394 1.00 92.06 130 PRO A N 1
ATOM 986 C CA . PRO A 1 130 ? -5.876 -2.737 -3.517 1.00 92.06 130 PRO A CA 1
ATOM 987 C C . PRO A 1 130 ? -4.750 -1.691 -3.511 1.00 92.06 130 PRO A C 1
ATOM 989 O O . PRO A 1 130 ? -3.665 -1.962 -4.017 1.00 92.06 130 PRO A O 1
ATOM 992 N N . LEU A 1 131 ? -4.967 -0.503 -2.933 1.00 92.56 131 LEU A N 1
ATOM 993 C CA . LEU A 1 131 ? -3.943 0.552 -2.873 1.00 92.56 131 LEU A CA 1
ATOM 994 C C . LEU A 1 131 ? -2.792 0.194 -1.928 1.00 92.56 131 LEU A C 1
ATOM 996 O O . LEU A 1 131 ? -1.677 0.679 -2.104 1.00 92.56 131 LEU A O 1
ATOM 1000 N N . LEU A 1 132 ? -3.076 -0.657 -0.941 1.00 92.88 132 LEU A N 1
ATOM 1001 C CA . LEU A 1 132 ? -2.142 -1.120 0.084 1.00 92.88 132 LEU A CA 1
ATOM 1002 C C . LEU A 1 132 ? -1.352 -2.368 -0.337 1.00 92.88 132 LEU A C 1
ATOM 1004 O O . LEU A 1 132 ? -0.535 -2.860 0.439 1.00 92.88 132 LEU A O 1
ATOM 1008 N N . GLN A 1 133 ? -1.600 -2.893 -1.540 1.00 93.31 133 GLN A N 1
ATOM 1009 C CA . GLN A 1 133 ? -0.881 -4.048 -2.059 1.00 93.31 133 GLN A CA 1
ATOM 1010 C C . GLN A 1 133 ? 0.575 -3.683 -2.368 1.00 93.31 133 GLN A C 1
ATOM 1012 O O . GLN A 1 133 ? 0.852 -2.716 -3.082 1.00 93.31 133 GLN A O 1
ATOM 1017 N N . ILE A 1 134 ? 1.500 -4.496 -1.865 1.00 91.56 134 ILE A N 1
ATOM 1018 C CA . ILE A 1 134 ? 2.931 -4.338 -2.109 1.00 91.56 134 ILE A CA 1
ATOM 1019 C C . ILE A 1 134 ? 3.274 -4.814 -3.517 1.00 91.56 134 ILE A C 1
ATOM 1021 O O . ILE A 1 134 ? 3.042 -5.967 -3.881 1.00 91.56 134 ILE A O 1
ATOM 1025 N N . GLN A 1 135 ? 3.859 -3.912 -4.298 1.00 88.19 135 GLN A N 1
ATOM 1026 C CA . GLN A 1 135 ? 4.238 -4.141 -5.692 1.00 88.19 135 GLN A CA 1
ATOM 1027 C C . GLN A 1 135 ? 5.732 -4.450 -5.846 1.00 88.19 135 GLN A C 1
ATOM 1029 O O . GLN A 1 135 ? 6.162 -4.880 -6.909 1.00 88.19 135 GLN A O 1
ATOM 1034 N N . GLY A 1 136 ? 6.544 -4.226 -4.813 1.00 87.94 136 GLY A N 1
ATOM 1035 C CA . GLY A 1 136 ? 7.989 -4.434 -4.866 1.00 87.94 136 GLY A CA 1
ATOM 1036 C C . GLY A 1 136 ? 8.719 -3.774 -3.706 1.00 87.94 136 GLY A C 1
ATOM 1037 O O . GLY A 1 136 ? 8.096 -3.271 -2.772 1.00 87.94 136 GLY A O 1
ATOM 1038 N N . THR A 1 137 ? 10.046 -3.741 -3.782 1.00 86.69 137 THR A N 1
ATOM 1039 C CA . THR A 1 137 ? 10.881 -2.920 -2.898 1.00 86.69 137 THR A CA 1
ATOM 1040 C C . THR A 1 137 ? 11.010 -1.501 -3.449 1.00 86.69 137 THR A C 1
ATOM 1042 O O . THR A 1 137 ? 10.952 -1.277 -4.661 1.00 86.69 137 THR A O 1
ATOM 1045 N N . ALA A 1 138 ? 11.160 -0.533 -2.552 1.00 80.69 138 ALA A N 1
ATOM 1046 C CA . ALA A 1 138 ? 11.440 0.855 -2.889 1.00 80.69 138 ALA A CA 1
ATOM 1047 C C . ALA A 1 138 ? 12.915 1.164 -2.597 1.00 80.69 138 ALA A C 1
ATOM 1049 O O . ALA A 1 138 ? 13.436 0.791 -1.548 1.00 80.69 138 ALA A O 1
ATOM 1050 N N . ASP A 1 139 ? 13.585 1.848 -3.525 1.00 70.19 139 ASP A N 1
ATOM 1051 C CA . ASP A 1 139 ? 14.964 2.300 -3.344 1.00 70.19 139 ASP A CA 1
ATOM 1052 C C . ASP A 1 139 ? 14.976 3.805 -3.050 1.00 70.19 139 ASP A C 1
ATOM 1054 O O . ASP A 1 139 ? 14.647 4.631 -3.906 1.00 70.19 139 ASP A O 1
ATOM 1058 N N . TYR A 1 140 ? 15.358 4.167 -1.825 1.00 62.66 140 TYR A N 1
ATOM 1059 C CA . TYR A 1 140 ? 15.441 5.561 -1.383 1.00 62.66 140 TYR A CA 1
ATOM 1060 C C . TYR A 1 140 ? 16.516 6.374 -2.111 1.00 62.66 140 TYR A C 1
ATOM 1062 O O . TYR A 1 140 ? 16.506 7.603 -2.028 1.00 62.66 140 TYR A O 1
ATOM 1070 N N . THR A 1 141 ? 17.450 5.728 -2.816 1.00 55.25 141 THR A N 1
ATOM 1071 C CA . THR A 1 141 ? 18.590 6.430 -3.419 1.00 55.25 141 THR A CA 1
ATOM 1072 C C . THR A 1 141 ? 18.253 7.214 -4.690 1.00 55.25 141 THR A C 1
ATOM 1074 O O . THR A 1 141 ? 19.049 8.066 -5.078 1.00 55.25 141 THR A O 1
ATOM 1077 N N . ASN A 1 142 ? 17.085 6.999 -5.318 1.00 47.06 142 ASN A N 1
ATOM 1078 C CA . ASN A 1 142 ? 16.789 7.539 -6.657 1.00 47.06 142 ASN A CA 1
ATOM 1079 C C . ASN A 1 142 ? 15.407 8.212 -6.834 1.00 47.06 142 ASN A C 1
ATOM 1081 O O . ASN A 1 142 ? 15.014 8.496 -7.966 1.00 47.06 142 ASN A O 1
ATOM 1085 N N . GLY A 1 143 ? 14.664 8.490 -5.757 1.00 49.81 143 GLY A N 1
ATOM 1086 C CA . GLY A 1 143 ? 13.344 9.142 -5.822 1.00 49.81 143 GLY A CA 1
ATOM 1087 C C . GLY A 1 143 ? 13.347 10.594 -5.318 1.00 49.81 143 GLY A C 1
ATOM 1088 O O . GLY A 1 143 ? 14.185 10.941 -4.484 1.00 49.81 143 GLY A O 1
ATOM 1089 N N . PRO A 1 144 ? 12.422 11.464 -5.778 1.00 51.31 144 PRO A N 1
ATOM 1090 C CA . PRO A 1 144 ? 12.199 12.756 -5.135 1.00 51.31 144 PRO A CA 1
ATOM 1091 C C . PRO A 1 144 ? 11.882 12.533 -3.651 1.00 51.31 144 PRO A C 1
ATOM 1093 O O . PRO A 1 144 ? 10.923 11.843 -3.305 1.00 51.31 144 PRO A O 1
ATOM 1096 N N . GLN A 1 145 ? 12.720 13.085 -2.773 1.00 55.19 145 GLN A N 1
ATOM 1097 C CA . GLN A 1 145 ? 12.521 12.975 -1.334 1.00 55.19 145 GLN A CA 1
ATOM 1098 C C . GLN A 1 145 ? 11.336 13.850 -0.912 1.00 55.19 145 GLN A C 1
ATOM 1100 O O . GLN A 1 145 ? 11.430 15.072 -0.920 1.00 55.19 145 GLN A O 1
ATOM 1105 N N . SER A 1 146 ? 10.242 13.178 -0.552 1.00 60.12 146 SER A N 1
ATOM 1106 C CA . SER A 1 146 ? 9.052 13.687 0.140 1.00 60.12 146 SER A CA 1
ATOM 1107 C C . SER A 1 146 ? 8.331 14.863 -0.525 1.00 60.12 146 SER A C 1
ATOM 1109 O O . SER A 1 146 ? 8.590 16.032 -0.257 1.00 60.12 146 SER A O 1
ATOM 1111 N N . ASP A 1 147 ? 7.333 14.548 -1.342 1.00 70.44 147 ASP A N 1
ATOM 1112 C CA . ASP A 1 147 ? 6.313 15.497 -1.793 1.00 70.44 147 ASP A CA 1
ATOM 1113 C C . ASP A 1 147 ? 5.073 15.534 -0.874 1.00 70.44 147 ASP A C 1
ATOM 1115 O O . ASP A 1 147 ? 4.125 16.276 -1.144 1.00 70.44 147 ASP A O 1
ATOM 1119 N N . ILE A 1 148 ? 5.069 14.727 0.193 1.00 78.44 148 ILE A N 1
ATOM 1120 C CA . ILE A 1 148 ? 3.975 14.611 1.162 1.00 78.44 148 ILE A CA 1
ATOM 1121 C C . ILE A 1 148 ? 4.497 14.664 2.597 1.00 78.44 148 ILE A C 1
ATOM 1123 O O . ILE A 1 148 ? 5.650 14.308 2.857 1.00 78.44 148 ILE A O 1
ATOM 1127 N N . ASP A 1 149 ? 3.615 15.053 3.516 1.00 83.12 149 ASP A N 1
ATOM 1128 C CA . ASP A 1 149 ? 3.827 14.869 4.948 1.00 83.12 149 ASP A CA 1
ATOM 1129 C C . ASP A 1 149 ? 3.655 13.376 5.288 1.00 83.12 149 ASP A C 1
ATOM 1131 O O . ASP A 1 149 ? 2.653 12.775 4.880 1.00 83.12 149 ASP A O 1
ATOM 1135 N N . PRO A 1 150 ? 4.619 12.749 5.986 1.00 87.62 150 PRO A N 1
ATOM 1136 C CA . PRO A 1 150 ? 4.536 11.340 6.336 1.00 87.62 150 PRO A CA 1
ATOM 1137 C C . PRO A 1 150 ? 3.439 11.100 7.377 1.00 87.62 150 PRO A C 1
ATOM 1139 O O . PRO A 1 150 ? 3.239 11.892 8.297 1.00 87.62 150 PRO A O 1
ATOM 1142 N N . PHE A 1 151 ? 2.757 9.966 7.261 1.00 92.56 151 PHE A N 1
ATOM 1143 C CA . PHE A 1 151 ? 1.710 9.546 8.191 1.00 92.56 151 PHE A CA 1
ATOM 1144 C C . PHE A 1 151 ? 1.740 8.031 8.374 1.00 92.56 151 PHE A C 1
ATOM 1146 O O . PHE A 1 151 ? 2.314 7.301 7.565 1.00 92.56 151 PHE A O 1
ATOM 1153 N N . SER A 1 152 ? 1.101 7.540 9.431 1.00 95.19 152 SER A N 1
ATOM 1154 C CA . SER A 1 152 ? 1.015 6.107 9.697 1.00 95.19 152 SER A CA 1
ATOM 1155 C C . SER A 1 152 ? -0.392 5.581 9.440 1.00 95.19 152 SER A C 1
ATOM 1157 O O . SER A 1 152 ? -1.394 6.263 9.652 1.00 95.19 152 SER A O 1
ATOM 1159 N N . LEU A 1 153 ? -0.469 4.330 9.007 1.00 95.81 153 LEU A N 1
ATOM 1160 C CA . LEU A 1 153 ? -1.691 3.562 8.854 1.00 95.81 153 LEU A CA 1
ATOM 1161 C C . LEU A 1 153 ? -1.628 2.363 9.791 1.00 95.81 153 LEU A C 1
ATOM 1163 O O . LEU A 1 153 ? -0.705 1.555 9.716 1.00 95.81 153 LEU A O 1
ATOM 1167 N N . ARG A 1 154 ? -2.632 2.206 10.648 1.00 96.81 154 ARG A N 1
ATOM 1168 C CA . ARG A 1 154 ? -2.863 0.957 11.369 1.00 96.81 154 ARG A CA 1
ATOM 1169 C C . ARG A 1 154 ? -3.944 0.168 10.646 1.00 96.81 154 ARG A C 1
ATOM 1171 O O . ARG A 1 154 ? -5.125 0.511 10.689 1.00 96.81 154 ARG A O 1
ATOM 1178 N N . LEU A 1 155 ? -3.521 -0.889 9.968 1.00 96.31 155 LEU A N 1
ATOM 1179 C CA . LEU A 1 155 ? -4.386 -1.804 9.234 1.00 96.31 155 LEU A CA 1
ATOM 1180 C C . LEU A 1 155 ? -4.794 -2.944 10.158 1.00 96.31 155 LEU A C 1
ATOM 1182 O O . LEU A 1 155 ? -3.975 -3.433 10.925 1.00 96.31 155 LEU A O 1
ATOM 1186 N N . THR A 1 156 ? -6.053 -3.365 10.125 1.00 97.06 156 THR A N 1
ATOM 1187 C CA . THR A 1 156 ? -6.517 -4.536 10.882 1.00 97.06 156 THR A CA 1
ATOM 1188 C C . THR A 1 156 ? -7.284 -5.460 9.961 1.00 97.06 156 THR A C 1
ATOM 1190 O O . THR A 1 156 ? -8.128 -5.000 9.194 1.00 97.06 156 THR A O 1
ATOM 1193 N N . ASP A 1 157 ? -7.007 -6.753 10.049 1.00 95.50 157 ASP A N 1
ATOM 1194 C CA . ASP A 1 157 ? -7.735 -7.818 9.367 1.00 95.50 157 ASP A CA 1
ATOM 1195 C C . ASP A 1 157 ? -8.016 -8.982 10.335 1.00 95.50 157 ASP A C 1
ATOM 1197 O O . ASP A 1 157 ? -8.051 -8.798 11.553 1.00 95.50 157 ASP A O 1
ATOM 1201 N N . LYS A 1 158 ? -8.294 -10.173 9.796 1.00 94.50 158 LYS A N 1
ATOM 1202 C CA . LYS A 1 158 ? -8.547 -11.390 10.582 1.00 94.50 158 LYS A CA 1
ATOM 1203 C C . LYS A 1 158 ? -7.295 -11.965 11.265 1.00 94.50 158 LYS A C 1
ATOM 1205 O O . LYS A 1 158 ? -7.442 -12.718 12.223 1.00 94.50 158 LYS A O 1
ATOM 1210 N N . ASP A 1 159 ? -6.106 -11.663 10.747 1.00 92.94 159 ASP A N 1
ATOM 1211 C CA . ASP A 1 159 ? -4.826 -12.218 11.193 1.00 92.94 159 ASP A CA 1
ATOM 1212 C C . ASP A 1 159 ? -4.165 -11.312 12.247 1.00 92.94 159 ASP A C 1
ATOM 1214 O O . ASP A 1 159 ? -3.392 -11.795 13.078 1.00 92.94 159 ASP A O 1
ATOM 1218 N N . GLY A 1 160 ? -4.494 -10.016 12.267 1.00 94.56 160 GLY A N 1
ATOM 1219 C CA . GLY A 1 160 ? -4.075 -9.101 13.325 1.00 94.56 160 GLY A CA 1
ATOM 1220 C C . GLY A 1 160 ? -4.174 -7.624 12.955 1.00 94.56 160 GLY A C 1
ATOM 1221 O O . GLY A 1 160 ? -4.926 -7.226 12.066 1.00 94.56 160 GLY A O 1
ATOM 1222 N N . SER A 1 161 ? -3.401 -6.806 13.671 1.00 96.00 161 SER A N 1
ATOM 1223 C CA . SER A 1 161 ? -3.201 -5.388 13.369 1.00 96.00 161 SER A CA 1
ATOM 1224 C C . SER A 1 161 ? -1.748 -5.139 12.977 1.00 96.00 161 SER A C 1
ATOM 1226 O O . SER A 1 161 ? -0.844 -5.711 13.580 1.00 96.00 161 SER A O 1
ATOM 1228 N N . TYR A 1 162 ? -1.540 -4.267 11.994 1.00 95.38 162 TYR A N 1
ATOM 1229 C CA . TYR A 1 162 ? -0.240 -3.964 11.405 1.00 95.38 162 TYR A CA 1
ATOM 1230 C C . TYR A 1 162 ? -0.056 -2.458 11.303 1.00 95.38 162 TYR A C 1
ATOM 1232 O O . TYR A 1 162 ? -0.929 -1.760 10.780 1.00 95.38 162 TYR A O 1
ATOM 1240 N N . LEU A 1 163 ? 1.080 -1.961 11.786 1.00 95.56 163 LEU A N 1
ATOM 1241 C CA . LEU A 1 163 ? 1.480 -0.574 11.592 1.00 95.56 163 LEU A CA 1
ATOM 1242 C C . LEU A 1 163 ? 2.305 -0.431 10.310 1.00 95.56 163 LEU A C 1
ATOM 1244 O O . LEU A 1 163 ? 3.313 -1.117 10.135 1.00 95.56 163 LEU A O 1
ATOM 1248 N N . LEU A 1 164 ? 1.875 0.474 9.437 1.00 94.38 164 LEU A N 1
ATOM 1249 C CA . LEU A 1 164 ? 2.576 0.882 8.226 1.00 94.38 164 LEU A CA 1
ATOM 1250 C C . LEU A 1 164 ? 2.881 2.374 8.314 1.00 94.38 164 LEU A C 1
ATOM 1252 O O . LEU A 1 164 ? 2.005 3.162 8.661 1.00 94.38 164 LEU A O 1
ATOM 1256 N N . ASN A 1 165 ? 4.089 2.779 7.950 1.00 93.56 165 ASN A N 1
ATOM 1257 C CA . ASN A 1 165 ? 4.450 4.186 7.812 1.00 93.56 165 ASN A CA 1
ATOM 1258 C C . ASN A 1 165 ? 4.494 4.535 6.331 1.00 93.56 165 ASN A C 1
ATOM 1260 O O . ASN A 1 165 ? 5.259 3.928 5.592 1.00 93.56 165 ASN A O 1
ATOM 1264 N N . VAL A 1 166 ? 3.691 5.503 5.901 1.00 92.00 16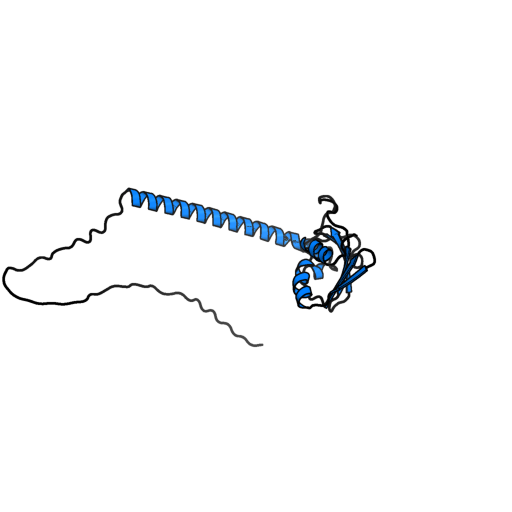6 VAL A N 1
ATOM 1265 C CA . VAL A 1 166 ? 3.745 6.062 4.548 1.00 92.00 166 VAL A CA 1
ATOM 1266 C C . VAL A 1 166 ? 4.795 7.164 4.555 1.00 92.00 166 VAL A C 1
ATOM 1268 O O . VAL A 1 166 ? 4.595 8.219 5.158 1.00 92.00 166 VAL A O 1
ATOM 1271 N N . THR A 1 167 ? 5.940 6.896 3.933 1.00 88.12 167 THR A N 1
ATOM 1272 C CA . THR A 1 167 ? 7.119 7.773 3.993 1.00 88.12 167 THR A CA 1
ATOM 1273 C C . THR A 1 167 ? 7.246 8.683 2.778 1.00 88.12 167 THR A C 1
ATOM 1275 O O . THR A 1 167 ? 7.828 9.759 2.873 1.00 88.12 167 THR A O 1
ATOM 1278 N N . ASN A 1 168 ? 6.691 8.278 1.635 1.00 86.50 168 ASN A N 1
ATOM 1279 C CA . ASN A 1 168 ? 6.535 9.110 0.444 1.00 86.50 168 ASN A CA 1
ATOM 1280 C C . ASN A 1 168 ? 5.299 8.656 -0.354 1.00 86.50 168 ASN A C 1
ATOM 1282 O O . ASN A 1 168 ? 4.579 7.753 0.076 1.00 86.50 168 ASN A O 1
ATOM 1286 N N . ARG A 1 169 ? 5.049 9.265 -1.522 1.00 87.00 169 ARG A N 1
ATOM 1287 C CA . ARG A 1 169 ? 3.855 8.982 -2.332 1.00 87.00 169 ARG A CA 1
ATOM 1288 C C . ARG A 1 169 ? 3.637 7.496 -2.633 1.00 87.00 169 ARG A C 1
ATOM 1290 O O . ARG A 1 169 ? 2.495 7.057 -2.619 1.00 87.00 169 ARG A O 1
ATOM 1297 N N . GLU A 1 170 ? 4.699 6.741 -2.894 1.00 87.56 170 GLU A N 1
ATOM 1298 C CA . GLU A 1 170 ? 4.629 5.347 -3.349 1.00 87.56 170 GLU A CA 1
ATOM 1299 C C . GLU A 1 170 ? 5.352 4.355 -2.432 1.00 87.56 170 GLU A C 1
ATOM 1301 O O . GLU A 1 170 ? 5.536 3.210 -2.825 1.00 87.56 170 GLU A O 1
ATOM 1306 N N . SER A 1 171 ? 5.794 4.764 -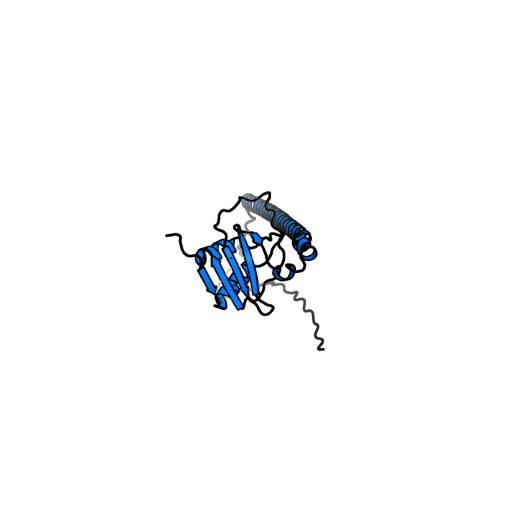1.241 1.00 89.06 171 SER A N 1
ATOM 1307 C CA . SER A 1 171 ? 6.639 3.932 -0.377 1.00 89.06 171 SER A CA 1
ATOM 1308 C C . SER A 1 171 ? 6.101 3.844 1.039 1.00 89.06 171 SER A C 1
ATOM 1310 O O . SER A 1 171 ? 5.689 4.841 1.641 1.00 89.06 171 SER A O 1
ATOM 1312 N N . VAL A 1 172 ? 6.139 2.624 1.565 1.00 91.62 172 VAL A N 1
ATOM 1313 C CA . VAL A 1 172 ? 5.737 2.298 2.928 1.00 91.62 172 VAL A CA 1
ATOM 1314 C C . VAL A 1 172 ? 6.796 1.476 3.639 1.00 91.62 172 VAL A C 1
ATOM 1316 O O . VAL A 1 172 ? 7.527 0.699 3.025 1.00 91.62 172 VAL A O 1
ATOM 1319 N N . GLU A 1 173 ? 6.827 1.607 4.954 1.00 92.81 173 GLU A N 1
ATOM 1320 C CA . GLU A 1 173 ? 7.659 0.813 5.851 1.00 92.81 173 GLU A CA 1
ATOM 1321 C C . GLU A 1 173 ? 6.774 0.060 6.843 1.00 92.81 173 GLU A C 1
ATOM 1323 O O . GLU A 1 173 ? 5.727 0.561 7.258 1.00 92.81 173 GLU A O 1
ATOM 1328 N N . PHE A 1 174 ? 7.205 -1.133 7.252 1.00 92.62 174 PHE A N 1
ATOM 1329 C CA . PHE A 1 174 ? 6.499 -1.965 8.228 1.00 92.62 174 PHE A CA 1
ATOM 1330 C C . PHE A 1 174 ? 7.322 -2.076 9.517 1.00 92.62 174 PHE A C 1
ATOM 1332 O O . PHE A 1 174 ? 7.890 -3.137 9.774 1.00 92.62 174 PHE A O 1
ATOM 1339 N N . PRO A 1 175 ? 7.381 -1.033 10.365 1.00 90.38 175 PRO A N 1
ATOM 1340 C CA . PRO A 1 175 ? 8.312 -0.957 11.500 1.00 90.38 175 PRO A CA 1
ATOM 1341 C C . PRO A 1 175 ? 8.255 -2.150 12.473 1.00 90.38 175 PRO A C 1
ATOM 1343 O O . PRO A 1 175 ? 9.236 -2.453 13.153 1.00 90.38 175 PRO A O 1
ATOM 1346 N N . GLU A 1 176 ? 7.113 -2.836 12.551 1.00 91.00 176 GLU A N 1
ATOM 1347 C CA . GLU A 1 176 ? 6.901 -4.000 13.420 1.00 91.00 176 GLU A CA 1
ATOM 1348 C C . GLU A 1 176 ? 7.277 -5.340 12.761 1.00 91.00 176 GLU A C 1
ATOM 1350 O O . GLU A 1 176 ? 7.549 -6.319 13.459 1.00 91.00 176 GLU A O 1
ATOM 1355 N N . LEU A 1 177 ? 7.296 -5.407 11.426 1.00 87.75 177 LEU A N 1
ATOM 1356 C CA . LEU A 1 177 ? 7.571 -6.633 10.670 1.00 87.75 177 LEU A CA 1
ATOM 1357 C C . LEU A 1 177 ? 8.985 -6.649 10.080 1.00 87.75 177 LEU A C 1
ATOM 1359 O O . LEU A 1 177 ? 9.623 -7.706 10.098 1.00 87.75 177 LEU A O 1
ATOM 1363 N N . ASP A 1 178 ? 9.454 -5.499 9.589 1.00 83.31 178 ASP A N 1
ATOM 1364 C CA . ASP A 1 178 ? 10.781 -5.276 9.021 1.00 83.31 178 ASP A CA 1
ATOM 1365 C C . ASP A 1 178 ? 11.210 -3.801 9.172 1.00 83.31 178 ASP A C 1
ATOM 1367 O O . ASP A 1 178 ? 10.518 -2.889 8.724 1.00 83.31 178 ASP A O 1
ATOM 1371 N N . GLN A 1 179 ? 12.353 -3.561 9.821 1.00 72.69 179 GLN A N 1
ATOM 1372 C CA . GLN A 1 179 ? 12.848 -2.208 10.128 1.00 72.69 179 GLN A CA 1
ATOM 1373 C C . GLN A 1 179 ? 13.813 -1.644 9.075 1.00 72.69 179 GLN A C 1
ATOM 1375 O O . GLN A 1 179 ? 14.264 -0.511 9.223 1.00 72.69 179 GLN A O 1
ATOM 1380 N N . ALA A 1 180 ? 14.181 -2.429 8.060 1.00 67.81 180 ALA A N 1
ATOM 1381 C CA . ALA A 1 180 ? 15.200 -2.054 7.081 1.00 67.81 180 ALA A CA 1
ATOM 1382 C C . ALA A 1 180 ? 14.642 -1.909 5.656 1.00 67.81 180 ALA A C 1
ATOM 1384 O O . ALA A 1 180 ? 15.266 -1.251 4.825 1.00 67.81 180 ALA A O 1
ATOM 1385 N N . GLY A 1 181 ? 13.497 -2.526 5.362 1.00 78.50 181 GLY A N 1
ATOM 1386 C CA . GLY A 1 181 ? 12.868 -2.530 4.048 1.00 78.50 181 GLY A CA 1
ATOM 1387 C C . GLY A 1 181 ? 11.839 -1.418 3.863 1.00 78.50 181 GLY A C 1
ATOM 1388 O O . GLY A 1 181 ? 10.925 -1.254 4.673 1.00 78.50 181 GLY A O 1
ATOM 1389 N N . ALA A 1 182 ? 11.950 -0.718 2.735 1.00 87.06 182 ALA A N 1
ATOM 1390 C CA . ALA A 1 182 ? 10.874 0.087 2.176 1.00 87.06 182 ALA A CA 1
ATOM 1391 C C . ALA A 1 182 ? 10.242 -0.645 0.995 1.00 87.06 182 ALA A C 1
ATOM 1393 O O . ALA A 1 182 ? 10.919 -1.298 0.194 1.00 87.06 182 ALA A O 1
ATOM 1394 N N . PHE A 1 183 ? 8.929 -0.522 0.881 1.00 89.50 183 PHE A N 1
ATOM 1395 C CA . PHE A 1 183 ? 8.132 -1.280 -0.066 1.00 89.50 183 PHE A CA 1
ATOM 1396 C C . PHE A 1 183 ? 7.275 -0.352 -0.906 1.00 89.50 183 PHE A C 1
ATOM 1398 O O . PHE A 1 183 ? 6.725 0.623 -0.399 1.00 89.50 183 PHE A O 1
ATOM 1405 N N . ARG A 1 184 ? 7.153 -0.669 -2.194 1.00 90.62 184 ARG A N 1
ATOM 1406 C CA . ARG A 1 184 ? 6.359 0.120 -3.129 1.00 90.62 184 ARG A CA 1
ATOM 1407 C C . ARG A 1 184 ? 4.880 -0.243 -3.028 1.00 90.62 184 ARG A C 1
ATOM 1409 O O . ARG A 1 184 ? 4.528 -1.422 -3.071 1.00 90.62 184 ARG A O 1
ATOM 1416 N N . VAL A 1 185 ? 4.031 0.773 -2.965 1.00 90.88 185 VAL A N 1
ATOM 1417 C CA . VAL A 1 185 ? 2.562 0.694 -2.999 1.00 90.88 185 VAL A CA 1
ATOM 1418 C C . VAL A 1 185 ? 2.005 1.640 -4.058 1.00 90.88 185 VAL A C 1
ATOM 1420 O O . VAL A 1 185 ? 2.747 2.388 -4.695 1.00 90.88 185 VAL A O 1
ATOM 1423 N N . SER A 1 186 ? 0.685 1.624 -4.249 1.00 90.44 186 SER A N 1
ATOM 1424 C CA . SER A 1 186 ? 0.031 2.565 -5.157 1.00 90.44 186 SER A CA 1
ATOM 1425 C C . SER A 1 186 ? 0.267 4.019 -4.718 1.00 90.44 186 SER A C 1
ATOM 1427 O O . SER A 1 186 ? 0.039 4.329 -3.547 1.00 90.44 186 SER A O 1
ATOM 1429 N N . PRO A 1 187 ? 0.613 4.940 -5.640 1.00 88.69 187 PRO A N 1
ATOM 1430 C CA . PRO A 1 187 ? 0.794 6.356 -5.319 1.00 88.69 187 PRO A CA 1
ATOM 1431 C C . PRO A 1 187 ? -0.474 7.032 -4.770 1.00 88.69 187 PRO A C 1
ATOM 1433 O O . PRO A 1 187 ? -0.408 8.059 -4.094 1.00 88.69 187 PRO A O 1
ATOM 1436 N N . GLU A 1 188 ? -1.645 6.453 -5.042 1.00 90.44 188 GLU A N 1
ATOM 1437 C CA . GLU A 1 188 ? -2.931 6.957 -4.558 1.00 90.44 188 GLU A CA 1
ATOM 1438 C C . GLU A 1 188 ? -3.108 6.802 -3.043 1.00 90.44 188 GLU A C 1
ATOM 1440 O O . GLU A 1 188 ? -3.972 7.462 -2.461 1.00 90.44 188 GLU A O 1
ATOM 1445 N N . ILE A 1 189 ? -2.283 5.988 -2.369 1.00 91.00 189 ILE A N 1
ATOM 1446 C CA . ILE A 1 189 ? -2.368 5.845 -0.912 1.00 91.00 189 ILE A CA 1
ATOM 1447 C C . ILE A 1 189 ? -2.087 7.167 -0.193 1.00 91.00 189 ILE A C 1
ATOM 1449 O O . ILE A 1 189 ? -2.709 7.473 0.825 1.00 91.00 189 ILE A O 1
ATOM 1453 N N . ALA A 1 190 ? -1.197 7.984 -0.754 1.00 89.69 190 ALA A N 1
ATOM 1454 C CA . ALA A 1 190 ? -0.870 9.289 -0.213 1.00 89.69 190 ALA A CA 1
ATOM 1455 C C . ALA A 1 190 ? -2.036 10.273 -0.363 1.00 89.69 190 ALA A C 1
ATOM 1457 O O . ALA A 1 190 ? -2.350 11.010 0.572 1.00 89.69 190 ALA A O 1
ATOM 1458 N N . ASN A 1 191 ? -2.725 10.245 -1.510 1.00 90.00 191 ASN A N 1
ATOM 1459 C CA . ASN A 1 191 ? -3.933 11.042 -1.735 1.00 90.00 191 ASN A CA 1
ATOM 1460 C C . ASN A 1 191 ? -5.051 10.620 -0.781 1.00 90.00 191 ASN A C 1
ATOM 1462 O O . ASN A 1 191 ? -5.720 11.474 -0.198 1.00 90.00 191 ASN A O 1
ATOM 1466 N N . PHE A 1 192 ? -5.218 9.309 -0.593 1.00 90.56 192 PHE A N 1
ATOM 1467 C CA . PHE A 1 192 ? -6.155 8.754 0.370 1.00 90.56 192 PHE A CA 1
ATOM 1468 C C . PHE A 1 192 ? -5.849 9.250 1.784 1.00 90.56 192 PHE A C 1
ATOM 1470 O O . PHE A 1 192 ? -6.707 9.887 2.386 1.00 90.56 192 PHE A O 1
ATOM 1477 N N . GLY A 1 193 ? -4.632 9.039 2.295 1.00 88.56 193 GLY A N 1
ATOM 1478 C CA . GLY A 1 193 ? -4.254 9.488 3.637 1.00 88.56 193 GLY A CA 1
ATOM 1479 C C . GLY A 1 193 ? -4.474 10.987 3.818 1.00 88.56 193 GLY A C 1
ATOM 1480 O O . GLY A 1 193 ? -5.158 11.406 4.749 1.00 88.56 193 GLY A O 1
ATOM 1481 N N . ARG A 1 194 ? -4.021 11.797 2.857 1.00 87.75 194 ARG A N 1
ATOM 1482 C CA . ARG A 1 194 ? -4.195 13.254 2.873 1.00 87.75 194 ARG A CA 1
ATOM 1483 C C . ARG A 1 194 ? -5.651 13.706 2.890 1.00 87.75 194 ARG A C 1
ATOM 1485 O O . ARG A 1 194 ? -5.943 14.726 3.507 1.00 87.75 194 ARG A O 1
ATOM 1492 N N . ALA A 1 195 ? -6.562 12.986 2.238 1.00 88.31 195 ALA A N 1
ATOM 1493 C CA . ALA A 1 195 ? -7.986 13.313 2.273 1.00 88.31 195 ALA A CA 1
ATOM 1494 C C . ALA A 1 195 ? -8.595 13.167 3.679 1.00 88.31 195 ALA A C 1
ATOM 1496 O O . ALA A 1 195 ? -9.592 13.824 3.980 1.00 88.31 195 ALA A O 1
ATOM 1497 N N . TRP A 1 196 ? -7.988 12.334 4.529 1.00 87.25 196 TRP A N 1
ATOM 1498 C CA . TRP A 1 196 ? -8.430 12.068 5.899 1.00 87.25 196 TRP A CA 1
ATOM 1499 C C . TRP A 1 196 ? -7.600 12.783 6.968 1.00 87.25 196 TRP A C 1
ATOM 1501 O O . TRP A 1 196 ? -8.050 12.892 8.108 1.00 87.25 196 TRP A O 1
ATOM 1511 N N . MET A 1 197 ? -6.424 13.300 6.613 1.00 84.44 197 MET A N 1
ATOM 1512 C CA . MET A 1 197 ? -5.657 14.200 7.471 1.00 84.44 197 MET A CA 1
ATOM 1513 C C . MET A 1 197 ? -6.357 15.562 7.574 1.00 84.44 197 MET A C 1
ATOM 1515 O O . MET A 1 197 ? -6.936 16.068 6.606 1.00 84.44 197 MET A O 1
ATOM 1519 N N . LYS A 1 198 ? -6.309 16.189 8.754 1.00 71.75 198 LYS A N 1
ATOM 1520 C CA . LYS A 1 198 ? -6.779 17.572 8.892 1.00 71.75 198 LYS A CA 1
ATOM 1521 C C . LYS A 1 198 ? -5.919 18.496 8.037 1.00 71.75 198 LYS A C 1
ATOM 1523 O O . LYS A 1 198 ? -4.715 18.310 7.901 1.00 71.75 198 LYS A O 1
ATOM 1528 N N . ARG A 1 199 ? -6.547 19.529 7.473 1.00 66.19 199 ARG A N 1
ATOM 1529 C CA . ARG A 1 199 ? -5.800 20.591 6.795 1.00 66.19 199 ARG A CA 1
ATOM 1530 C C . ARG A 1 199 ? -5.007 21.381 7.842 1.00 66.19 199 ARG A C 1
ATOM 1532 O O . ARG A 1 199 ? -5.607 21.721 8.865 1.00 66.19 199 ARG A O 1
ATOM 1539 N N . PRO A 1 200 ? -3.728 21.707 7.591 1.00 60.09 200 PRO A N 1
ATOM 1540 C CA . PRO A 1 200 ? -3.002 22.630 8.450 1.00 60.09 200 PRO A CA 1
ATOM 1541 C C . PRO A 1 200 ? -3.752 23.970 8.483 1.00 60.09 200 PRO A C 1
ATOM 1543 O O . PRO A 1 200 ? -4.152 24.486 7.435 1.00 60.09 200 PRO A O 1
ATOM 1546 N N . THR A 1 201 ? -4.024 24.459 9.694 1.00 50.91 201 THR A N 1
ATOM 1547 C CA . THR A 1 201 ? -4.665 25.758 9.969 1.00 50.91 201 THR A CA 1
ATOM 1548 C C . THR A 1 201 ? -3.703 26.915 9.806 1.00 50.91 201 THR A C 1
ATOM 1550 O O . THR A 1 201 ? -2.545 26.756 10.254 1.00 50.91 201 THR A O 1
#